Protein AF-A0A0C1N459-F1 (afdb_monomer_lite)

Secondary structure (DSSP, 8-state):
----HHHHHHHHHHHHH---HHHHHHHHHHHHHHHHHHHHHTTSS--SHHHHHHHHHTTT-TT-HHHHHHHHHHHHHHH---HHHHHHHHHHHHHHSTT-HHHHHHHHHHHHH-S-HHHHHHHHHHHTTT--GGGHHHHHHHHHTT--S---HHHHHHTHHHHHHHHHHHTTS-HHHHHHHHHS---TTSSS-----------------

InterPro domains:
  IPR011989 Armadillo-like helical [G3DSA:1.25.10.10] (4-155)
  IPR054570 NACHT, C-terminal Cysteine and Histidine-containing domain [PF22730] (156-183)

Sequence (209 aa):
APENPIAVSTLEKIINTTTHDALRQQAEENLKVLRGKKEILHQEFGNLEDREALLHHNQIEQTSGNARVITSLVEGIALTTDEDSKRRRACRLAKIDPGNRIAFYALVNLVKNASSELVRKRTADNFKKILLDEQIPELISLLKNCFSDEVTENELEEFRHCYKLIWYCSEKMNYVEFFRIWHCISDRRAIGHNKDQSSRVGNDNPTNE

Structure (mmCIF, N/CA/C/O backbone):
data_AF-A0A0C1N459-F1
#
_entry.id   AF-A0A0C1N459-F1
#
loop_
_atom_site.group_PDB
_atom_site.id
_atom_site.type_symbol
_atom_site.label_atom_id
_atom_site.label_alt_id
_atom_site.label_comp_id
_atom_site.label_asym_id
_atom_site.label_entity_id
_atom_site.label_seq_id
_atom_site.pdbx_PDB_ins_code
_atom_site.Cartn_x
_atom_site.Cartn_y
_atom_site.Cartn_z
_atom_site.occupancy
_atom_site.B_iso_or_equiv
_atom_site.auth_seq_id
_atom_site.auth_comp_id
_atom_site.auth_asym_id
_atom_site.auth_atom_id
_atom_site.pdbx_PDB_model_num
ATOM 1 N N . ALA A 1 1 ? -8.863 0.250 21.296 1.00 31.62 1 ALA A N 1
ATOM 2 C CA . ALA A 1 1 ? -10.133 0.309 20.549 1.00 31.62 1 ALA A CA 1
ATOM 3 C C . ALA A 1 1 ? -10.087 1.534 19.650 1.00 31.62 1 ALA A C 1
ATOM 5 O O . ALA A 1 1 ? -9.786 2.605 20.171 1.00 31.62 1 ALA A O 1
ATOM 6 N N . PRO A 1 2 ? -10.247 1.380 18.332 1.00 43.06 2 PRO A N 1
ATOM 7 C CA . PRO A 1 2 ? -10.407 2.498 17.415 1.00 43.06 2 PRO A CA 1
ATOM 8 C C . PRO A 1 2 ? -11.930 2.806 17.297 1.00 43.06 2 PRO A C 1
ATOM 10 O O . PRO A 1 2 ? -12.724 2.030 17.836 1.00 43.06 2 PRO A O 1
ATOM 13 N N . GLU A 1 3 ? -12.300 3.990 16.809 1.00 55.28 3 GLU A N 1
ATOM 14 C CA . GLU A 1 3 ? -13.574 4.720 17.007 1.00 55.28 3 GLU A CA 1
ATOM 15 C C . GLU A 1 3 ? -14.727 3.956 17.697 1.00 55.28 3 GLU A C 1
ATOM 17 O O . GLU A 1 3 ? -15.529 3.259 17.080 1.00 55.28 3 GLU A O 1
ATOM 22 N N . ASN A 1 4 ? -14.853 4.144 19.017 1.00 63.78 4 ASN A N 1
ATOM 23 C CA . ASN A 1 4 ? -16.059 3.759 19.746 1.00 63.78 4 ASN A CA 1
ATOM 24 C C . ASN A 1 4 ? -16.983 4.992 19.857 1.00 63.78 4 ASN A C 1
ATOM 26 O O . ASN A 1 4 ? -16.741 5.826 20.736 1.00 63.78 4 ASN A O 1
ATOM 30 N N . PRO A 1 5 ? -18.038 5.129 19.027 1.00 63.97 5 PRO A N 1
ATOM 31 C CA . PRO A 1 5 ? -18.950 6.273 19.095 1.00 63.97 5 PRO A CA 1
ATOM 32 C C . PRO A 1 5 ? -19.698 6.332 20.432 1.00 63.97 5 PRO A C 1
ATOM 34 O O . PRO A 1 5 ? -20.011 7.420 20.909 1.00 63.97 5 PRO A O 1
ATOM 37 N N . ILE A 1 6 ? -19.893 5.187 21.099 1.00 63.03 6 ILE A N 1
ATOM 38 C CA . ILE A 1 6 ? -20.433 5.135 22.461 1.00 63.03 6 ILE A CA 1
ATOM 39 C C . ILE A 1 6 ? -19.432 5.759 23.435 1.00 63.03 6 ILE A C 1
ATOM 41 O O . ILE A 1 6 ? -19.855 6.482 24.325 1.00 63.03 6 ILE A O 1
ATOM 45 N N . ALA A 1 7 ? -18.119 5.556 23.272 1.00 68.62 7 ALA A N 1
ATOM 46 C CA . ALA A 1 7 ? -17.120 6.205 24.127 1.00 68.62 7 ALA A CA 1
ATOM 47 C C . ALA A 1 7 ? -17.056 7.719 23.888 1.00 68.62 7 ALA A C 1
ATOM 49 O O . ALA A 1 7 ? -17.028 8.462 24.860 1.00 68.62 7 ALA A O 1
ATOM 50 N N . VAL A 1 8 ? -17.098 8.182 22.633 1.00 74.94 8 VAL A N 1
ATOM 51 C CA . VAL A 1 8 ? -17.139 9.624 22.314 1.00 74.94 8 VAL A CA 1
ATOM 52 C C . VAL A 1 8 ? -18.397 10.265 22.902 1.00 74.94 8 VAL A C 1
ATOM 54 O O . VAL A 1 8 ? -18.286 11.184 23.707 1.00 74.94 8 VAL A O 1
ATOM 57 N N . SER A 1 9 ? -19.576 9.703 22.621 1.00 70.12 9 SER A N 1
ATOM 58 C CA . SER A 1 9 ? -20.853 10.179 23.168 1.00 70.12 9 SER A CA 1
ATOM 59 C C . SER A 1 9 ? -20.910 10.090 24.701 1.00 70.12 9 SER A C 1
ATOM 61 O O . SER A 1 9 ? -21.470 10.967 25.351 1.00 70.12 9 SER A O 1
ATOM 63 N N . THR A 1 10 ? -20.287 9.074 25.307 1.00 76.12 10 THR A N 1
ATOM 64 C CA . THR A 1 10 ? -20.188 8.934 26.771 1.00 76.12 10 THR A CA 1
ATOM 65 C C . THR A 1 10 ? -19.256 9.980 27.375 1.00 76.12 10 THR A C 1
ATOM 67 O O . THR A 1 10 ? -19.601 10.546 28.405 1.00 76.12 10 THR A O 1
ATOM 70 N N . LEU A 1 11 ? -18.115 10.281 26.747 1.00 81.44 11 LEU A N 1
ATOM 71 C CA . LEU A 1 11 ? -17.203 11.339 27.191 1.00 81.44 11 LEU A CA 1
ATOM 72 C C . LEU A 1 11 ? -17.861 12.718 27.058 1.00 81.44 11 LEU A C 1
ATOM 74 O O . LEU A 1 11 ? -17.864 13.474 28.023 1.00 81.44 11 LEU A O 1
ATOM 78 N N . GLU A 1 12 ? -18.506 13.015 25.927 1.00 80.88 12 GLU A N 1
ATOM 79 C CA . GLU A 1 12 ? -19.288 14.246 25.731 1.00 80.88 12 GLU A CA 1
ATOM 80 C C . GLU A 1 12 ? -20.430 14.360 26.751 1.00 80.88 12 GLU A C 1
ATOM 82 O O . GLU A 1 12 ? -20.641 15.420 27.340 1.00 80.88 12 GLU A O 1
ATOM 87 N N . LYS A 1 13 ? -21.128 13.256 27.043 1.00 81.81 13 LYS A N 1
ATOM 88 C CA . LYS A 1 13 ? -22.141 13.214 28.102 1.00 81.81 13 LYS A CA 1
ATOM 89 C C . LYS A 1 13 ? -21.528 13.476 29.477 1.00 81.81 13 LYS A C 1
ATOM 91 O O . LYS A 1 13 ? -22.065 14.306 30.196 1.00 81.81 13 LYS A O 1
ATOM 96 N N . ILE A 1 14 ? -20.402 12.849 29.829 1.00 83.31 14 ILE A N 1
ATOM 97 C CA . ILE A 1 14 ? -19.701 13.076 31.105 1.00 83.31 14 ILE A CA 1
ATOM 98 C C . ILE A 1 14 ? -19.314 14.551 31.259 1.00 83.31 14 ILE A C 1
ATOM 100 O O . ILE A 1 14 ? -19.628 15.134 32.294 1.00 83.31 14 ILE A O 1
ATOM 104 N N . ILE A 1 15 ? -18.717 15.168 30.234 1.00 84.69 15 ILE A N 1
ATOM 105 C CA . ILE A 1 15 ? -18.348 16.596 30.217 1.00 84.69 15 ILE A CA 1
ATOM 106 C C . ILE A 1 15 ? -19.573 17.477 30.521 1.00 84.69 15 ILE A C 1
ATOM 108 O O . ILE A 1 15 ? -19.507 18.368 31.376 1.00 84.69 15 ILE A O 1
ATOM 112 N N . ASN A 1 16 ? -20.703 17.173 29.878 1.00 78.12 16 ASN A N 1
ATOM 113 C CA . ASN A 1 16 ? -21.944 17.941 29.973 1.00 78.12 16 ASN A CA 1
ATOM 114 C C . ASN A 1 16 ? -22.796 17.643 31.225 1.00 78.12 16 ASN A C 1
ATOM 116 O O . ASN A 1 16 ? -23.636 18.467 31.575 1.00 78.12 16 ASN A O 1
ATOM 120 N N . THR A 1 17 ? -22.619 16.499 31.901 1.00 81.56 17 THR A N 1
ATOM 121 C CA . THR A 1 17 ? -23.455 16.102 33.056 1.00 81.56 17 THR A CA 1
ATOM 122 C C . THR A 1 17 ? -22.725 16.029 34.395 1.00 81.56 17 THR A C 1
ATOM 124 O O . THR A 1 17 ? -23.388 15.974 35.427 1.00 81.56 17 THR A O 1
ATOM 127 N N . THR A 1 18 ? -21.390 15.980 34.423 1.00 81.62 18 THR A N 1
ATOM 128 C CA . THR A 1 18 ? -20.640 15.893 35.687 1.00 81.62 18 THR A CA 1
ATOM 129 C C . THR A 1 18 ? -20.534 17.246 36.393 1.00 81.62 18 THR A C 1
ATOM 131 O O . THR A 1 18 ? -20.387 18.293 35.762 1.00 81.62 18 THR A O 1
ATOM 134 N N . THR A 1 19 ? -20.550 17.220 37.724 1.00 81.56 19 THR A N 1
ATOM 135 C CA . THR A 1 19 ? -20.203 18.357 38.594 1.00 81.56 19 THR A CA 1
ATOM 136 C C . THR A 1 19 ? -18.774 18.266 39.143 1.00 81.56 19 THR A C 1
ATOM 138 O O . THR A 1 19 ? -18.328 19.181 39.827 1.00 81.56 19 THR A O 1
ATOM 141 N N . HIS A 1 20 ? -18.039 17.186 38.846 1.00 83.62 20 HIS A N 1
ATOM 142 C CA . HIS A 1 20 ? -16.644 17.011 39.257 1.00 83.62 20 HIS A CA 1
ATOM 143 C C . HIS A 1 20 ? -15.674 17.461 38.159 1.00 83.62 20 HIS A C 1
ATOM 145 O O . HIS A 1 20 ? -15.489 16.753 37.166 1.00 83.62 20 HIS A O 1
ATOM 151 N N . ASP A 1 21 ? -15.000 18.594 38.374 1.00 83.81 21 ASP A N 1
ATOM 152 C CA . ASP A 1 21 ? -14.108 19.206 37.378 1.00 83.81 21 ASP A CA 1
ATOM 153 C C . ASP A 1 21 ? -12.940 18.308 36.956 1.00 83.81 21 ASP A C 1
ATOM 155 O O . ASP A 1 21 ? -12.679 18.190 35.765 1.00 83.81 21 ASP A O 1
ATOM 159 N N . ALA A 1 22 ? -12.303 17.581 37.882 1.00 81.25 22 ALA A N 1
ATOM 160 C CA . ALA A 1 22 ? -11.231 16.638 37.534 1.00 81.25 22 ALA A CA 1
ATOM 161 C C . ALA A 1 22 ? -11.696 15.553 36.537 1.00 81.25 22 ALA A C 1
ATOM 163 O O . ALA A 1 22 ? -10.948 15.137 35.654 1.00 81.25 22 ALA A O 1
ATOM 164 N N . LEU A 1 23 ? -12.957 15.124 36.651 1.00 71.31 23 LEU A N 1
ATOM 165 C CA . LEU A 1 23 ? -13.554 14.085 35.810 1.00 71.31 23 LEU A CA 1
ATOM 166 C C . LEU A 1 23 ? -14.006 14.655 34.452 1.00 71.31 23 LEU A C 1
ATOM 168 O O . LEU A 1 23 ? -13.905 13.969 33.436 1.00 71.31 23 LEU A O 1
ATOM 172 N N . ARG A 1 24 ? -14.428 15.930 34.417 1.00 81.94 24 ARG A N 1
ATOM 173 C CA . ARG A 1 24 ? -14.650 16.699 33.179 1.00 81.94 24 ARG A CA 1
ATOM 174 C C . ARG A 1 24 ? -13.339 16.898 32.416 1.00 81.94 24 ARG A C 1
ATOM 176 O O . ARG A 1 24 ? -13.259 16.524 31.253 1.00 81.94 24 ARG A O 1
ATOM 183 N N . GLN A 1 25 ? -12.307 17.408 33.082 1.00 73.00 25 GLN A N 1
ATOM 184 C CA . GLN A 1 25 ? -11.004 17.711 32.490 1.00 73.00 25 GLN A CA 1
ATOM 185 C C . GLN A 1 25 ? -10.340 16.453 31.912 1.00 73.00 25 GLN A C 1
ATOM 187 O O . GLN A 1 25 ? -9.895 16.450 30.766 1.00 73.00 25 GLN A O 1
ATOM 192 N N . GLN A 1 26 ? -10.382 15.334 32.642 1.00 75.81 26 GLN A N 1
ATOM 193 C CA . GLN A 1 26 ? -9.888 14.054 32.134 1.00 75.81 26 GLN A CA 1
ATOM 194 C C . GLN A 1 26 ? -10.727 13.522 30.955 1.00 75.81 26 GLN A C 1
ATOM 196 O O . GLN A 1 26 ? -10.189 12.875 30.054 1.00 75.81 26 GLN A O 1
ATOM 201 N N . ALA A 1 27 ? -12.036 13.788 30.909 1.00 78.00 27 ALA A N 1
ATOM 202 C CA . ALA A 1 27 ? -12.859 13.444 29.751 1.00 78.00 27 ALA A CA 1
ATOM 203 C C . ALA A 1 27 ? -12.533 14.318 28.522 1.00 78.00 27 ALA A C 1
ATOM 205 O O . ALA A 1 27 ? -12.460 13.788 27.413 1.00 78.00 27 ALA A O 1
ATOM 206 N N . GLU A 1 28 ? -12.265 15.614 28.711 1.00 74.75 28 GLU A N 1
ATOM 207 C CA . GLU A 1 28 ? -11.835 16.550 27.660 1.00 74.75 28 GLU A CA 1
ATOM 208 C C . GLU A 1 28 ? -10.473 16.172 27.063 1.00 74.75 28 GLU A C 1
ATOM 210 O O . GLU A 1 28 ? -10.329 16.138 25.840 1.00 74.75 28 GLU A O 1
ATOM 215 N N . GLU A 1 29 ? -9.486 15.821 27.891 1.00 76.56 29 GLU A N 1
ATOM 216 C CA . GLU A 1 29 ? -8.170 15.352 27.431 1.00 76.56 29 GLU A CA 1
ATOM 217 C C . GLU A 1 29 ? -8.285 14.077 26.588 1.00 76.56 29 GLU A C 1
ATOM 219 O O . GLU A 1 29 ? -7.739 14.003 25.483 1.00 76.56 29 GLU A O 1
ATOM 224 N N . ASN A 1 30 ? -9.066 13.098 27.056 1.00 78.12 30 ASN A N 1
ATOM 225 C CA . ASN A 1 30 ? -9.348 11.877 26.302 1.00 78.12 30 ASN A CA 1
ATOM 226 C C . ASN A 1 30 ? -10.053 12.180 24.967 1.00 78.12 30 ASN A C 1
ATOM 228 O O . ASN A 1 30 ? -9.695 11.606 23.934 1.00 78.12 30 ASN A O 1
ATOM 232 N N . LEU A 1 31 ? -11.010 13.114 24.953 1.00 78.31 31 LEU A N 1
ATOM 233 C CA . LEU A 1 31 ? -11.687 13.556 23.732 1.00 78.31 31 LEU A CA 1
ATOM 234 C C . LEU A 1 31 ? -10.712 14.240 22.758 1.00 78.31 31 LEU A C 1
ATOM 236 O O . LEU A 1 31 ? -10.784 14.009 21.552 1.00 78.31 31 LEU A O 1
ATOM 240 N N . LYS A 1 32 ? -9.774 15.044 23.271 1.00 75.38 32 LYS A N 1
ATOM 241 C CA . LYS A 1 32 ? -8.753 15.754 22.486 1.00 75.38 32 LYS A CA 1
ATOM 242 C C . LYS A 1 32 ? -7.751 14.793 21.846 1.00 75.38 32 LYS A C 1
ATOM 244 O O . LYS A 1 32 ? -7.436 14.957 20.672 1.00 75.38 32 LYS A O 1
ATOM 249 N N . VAL A 1 33 ? -7.319 13.751 22.562 1.00 72.50 33 VAL A N 1
ATOM 250 C CA . VAL A 1 33 ? -6.474 12.675 22.007 1.00 72.50 33 VAL A CA 1
ATOM 251 C C . VAL A 1 33 ? -7.210 11.908 20.903 1.00 72.50 33 VAL A C 1
ATOM 253 O O . VAL A 1 33 ? -6.631 11.638 19.852 1.00 72.50 33 VAL A O 1
ATOM 256 N N . LEU A 1 34 ? -8.496 11.595 21.095 1.00 68.94 34 LEU A N 1
ATOM 257 C CA . LEU A 1 34 ? -9.320 10.948 20.066 1.00 68.94 34 LEU A CA 1
ATOM 258 C C . LEU A 1 34 ? -9.550 11.854 18.842 1.00 68.94 34 LEU A C 1
ATOM 260 O O . LEU A 1 34 ? -9.564 11.357 17.718 1.00 68.94 34 LEU A O 1
ATOM 264 N N . ARG A 1 35 ? -9.686 13.172 19.035 1.00 64.88 35 ARG A N 1
ATOM 265 C CA . ARG A 1 35 ? -9.931 14.147 17.958 1.00 64.88 35 ARG A CA 1
ATOM 266 C C . ARG A 1 35 ? -8.663 14.508 17.172 1.00 64.88 35 ARG A C 1
ATOM 268 O O . ARG A 1 35 ? -8.702 14.469 15.949 1.00 64.88 35 ARG A O 1
ATOM 275 N N . GLY A 1 36 ? -7.519 14.717 17.827 1.00 57.09 36 GLY A N 1
ATOM 276 C CA . GLY A 1 36 ? -6.236 14.954 17.139 1.00 57.09 36 GLY A CA 1
ATOM 277 C C . GLY A 1 36 ? -5.786 13.767 16.278 1.00 57.09 36 GLY A C 1
ATOM 278 O O . GLY A 1 36 ? -5.179 13.918 15.221 1.00 57.09 36 GLY A O 1
ATOM 279 N N . LYS A 1 37 ? -6.186 12.554 16.667 1.00 56.94 37 LYS A N 1
ATOM 280 C CA . LYS A 1 37 ? -6.000 11.335 15.874 1.00 56.94 37 LYS A CA 1
ATOM 281 C C . LYS A 1 37 ? -6.760 11.360 14.539 1.00 56.94 37 LYS A C 1
ATOM 283 O O . LYS A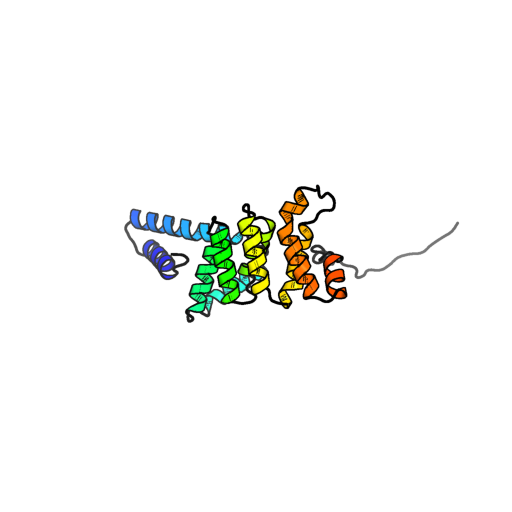 1 37 ? -6.278 10.796 13.560 1.00 56.94 37 LYS A O 1
ATOM 288 N N . LYS A 1 38 ? -7.913 12.038 14.489 1.00 51.41 38 LYS A N 1
ATOM 289 C CA . LYS A 1 38 ? -8.699 12.280 13.269 1.00 51.41 38 LYS A CA 1
ATOM 290 C C . LYS A 1 38 ? -8.032 13.322 12.365 1.00 51.41 38 LYS A C 1
ATOM 292 O O . LYS A 1 38 ? -8.065 13.186 11.149 1.00 51.41 38 LYS A O 1
ATOM 297 N N . GLU A 1 39 ? -7.368 14.320 12.941 1.00 47.00 39 GLU A N 1
ATOM 298 C CA . GLU A 1 39 ? -6.616 15.335 12.188 1.00 47.00 39 GLU A CA 1
ATOM 299 C C . GLU A 1 39 ? -5.393 14.736 11.463 1.00 47.00 39 GLU A C 1
ATOM 301 O O . GLU A 1 39 ? -5.105 15.129 10.336 1.00 47.00 39 GLU A O 1
ATOM 306 N N . ILE A 1 40 ? -4.763 13.689 12.010 1.00 48.12 40 ILE A N 1
ATOM 307 C CA . ILE A 1 40 ? -3.711 12.927 11.305 1.00 48.12 40 ILE A CA 1
ATOM 308 C C . ILE A 1 40 ? -4.277 12.193 10.070 1.00 48.12 40 ILE A C 1
ATOM 310 O O . ILE A 1 40 ? -3.665 12.227 9.002 1.00 48.12 40 ILE A O 1
ATOM 314 N N . LEU A 1 41 ? -5.490 11.620 10.157 1.00 46.50 41 LEU A N 1
ATOM 315 C CA . LEU A 1 41 ? -6.191 11.038 8.992 1.00 46.50 41 LEU A CA 1
ATOM 316 C C . LEU A 1 41 ? -6.473 12.080 7.893 1.00 46.50 41 LEU A C 1
ATOM 318 O O . LEU A 1 41 ? -6.679 11.723 6.735 1.00 46.50 41 LEU A O 1
ATOM 322 N N . HIS A 1 42 ? -6.514 13.366 8.243 1.00 42.97 42 HIS A N 1
ATOM 323 C CA . HIS A 1 42 ? -6.836 14.461 7.333 1.00 42.97 42 HIS A CA 1
ATOM 324 C C . HIS A 1 42 ? -5.632 15.030 6.568 1.00 42.97 42 HIS A C 1
ATOM 326 O O . HIS A 1 42 ? -5.851 15.891 5.711 1.00 42.97 42 HIS A O 1
ATOM 332 N N . GLN A 1 43 ? -4.405 14.570 6.844 1.00 47.03 43 GLN A N 1
ATOM 333 C CA . GLN A 1 43 ? -3.181 15.132 6.258 1.00 47.03 43 GLN A CA 1
ATOM 334 C C . GLN A 1 43 ? -2.424 14.171 5.318 1.00 47.03 43 GLN A C 1
ATOM 336 O O . GLN A 1 43 ? -1.711 14.643 4.438 1.00 47.03 43 GLN A O 1
ATOM 341 N N . GLU A 1 44 ? -2.618 12.849 5.430 1.00 53.25 44 GLU A N 1
ATOM 342 C CA . GLU A 1 44 ? -1.989 11.857 4.529 1.00 53.25 44 GLU A CA 1
ATOM 343 C C . GLU A 1 44 ? -2.758 11.607 3.210 1.00 53.25 44 GLU A C 1
ATOM 345 O O . GLU A 1 44 ? -2.190 11.054 2.268 1.00 53.25 44 GLU A O 1
ATOM 350 N N . PHE A 1 45 ? -4.033 12.010 3.111 1.00 46.75 45 PHE A N 1
ATOM 351 C CA . PHE A 1 45 ? -4.907 11.695 1.969 1.00 46.75 45 PHE A CA 1
ATOM 352 C C . PHE A 1 45 ? -5.502 12.969 1.342 1.00 46.75 45 PHE A C 1
ATOM 354 O O . PHE A 1 45 ? -6.111 13.797 2.025 1.00 46.75 45 PHE A O 1
ATOM 361 N N . GLY A 1 46 ? -5.276 13.143 0.035 1.00 54.72 46 GLY A N 1
ATOM 362 C CA . GLY A 1 46 ? -5.541 14.389 -0.694 1.00 54.72 46 GLY A CA 1
ATOM 363 C C . GLY A 1 46 ? -7.006 14.644 -1.076 1.00 54.72 46 GLY A C 1
ATOM 364 O O . GLY A 1 46 ? -7.778 13.711 -1.238 1.00 54.72 46 GLY A O 1
ATOM 365 N N . ASN A 1 47 ? -7.309 15.934 -1.278 1.00 55.94 47 ASN A N 1
ATOM 366 C CA . ASN A 1 47 ? -8.564 16.568 -1.723 1.00 55.94 47 ASN A CA 1
ATOM 367 C C . ASN A 1 47 ? -9.867 16.319 -0.938 1.00 55.94 47 ASN A C 1
ATOM 369 O O . ASN A 1 47 ? -10.111 15.278 -0.341 1.00 55.94 47 ASN A O 1
ATOM 373 N N . LEU A 1 48 ? -10.696 17.371 -0.907 1.00 52.28 48 LEU A N 1
ATOM 374 C CA . LEU A 1 48 ? -11.839 17.523 -0.001 1.00 52.28 48 LEU A CA 1
ATOM 375 C C . LEU A 1 48 ? -13.115 16.811 -0.485 1.00 52.28 48 LEU A C 1
ATOM 377 O O . LEU A 1 48 ? -13.898 16.357 0.341 1.00 52.28 48 LEU A O 1
ATOM 381 N N . GLU A 1 49 ? -13.293 16.650 -1.797 1.00 53.50 49 GLU A N 1
ATOM 382 C CA . GLU A 1 49 ? -14.502 16.050 -2.389 1.00 53.50 49 GLU A CA 1
ATOM 383 C C . GLU A 1 49 ? -14.639 14.552 -2.050 1.00 53.50 49 GLU A C 1
ATOM 385 O O . GLU A 1 49 ? -15.702 14.111 -1.610 1.00 53.50 49 GLU A O 1
ATOM 390 N N . ASP A 1 50 ? -13.541 13.785 -2.095 1.00 54.22 50 ASP A N 1
ATOM 391 C CA . ASP A 1 50 ? -13.513 12.385 -1.626 1.00 54.22 50 ASP A CA 1
ATOM 392 C C . ASP A 1 50 ? -13.816 12.264 -0.112 1.00 54.22 50 ASP A C 1
ATOM 394 O O . ASP A 1 50 ? -14.255 11.217 0.376 1.00 54.22 50 ASP A O 1
ATOM 398 N N . ARG A 1 51 ? -13.597 13.340 0.659 1.00 52.19 51 ARG A N 1
ATOM 399 C CA . ARG A 1 51 ? -13.747 13.367 2.126 1.00 52.19 51 ARG A CA 1
ATOM 400 C C . ARG A 1 51 ? -15.182 13.643 2.576 1.00 52.19 51 ARG A C 1
ATOM 402 O O . ARG A 1 51 ? -15.568 13.173 3.646 1.00 52.19 51 ARG A O 1
ATOM 409 N N . GLU A 1 52 ? -15.986 14.339 1.777 1.00 52.53 52 GLU A N 1
ATOM 410 C CA . GLU A 1 52 ? -17.417 14.531 2.060 1.00 52.53 52 GLU A CA 1
ATOM 411 C C . GLU A 1 52 ? -18.231 13.269 1.743 1.00 52.53 52 GLU A C 1
ATOM 413 O O . GLU A 1 52 ? -19.097 12.882 2.534 1.00 52.53 52 GLU A O 1
ATOM 418 N N . ALA A 1 53 ? -17.867 12.537 0.681 1.00 54.00 53 ALA A N 1
ATOM 419 C CA . ALA A 1 53 ? -18.412 11.206 0.399 1.00 54.00 53 ALA A CA 1
ATOM 420 C C . ALA A 1 53 ? -18.177 10.225 1.570 1.00 54.00 53 ALA A C 1
ATOM 422 O O . ALA A 1 53 ? -19.094 9.513 1.989 1.00 54.00 53 ALA A O 1
ATOM 423 N N . LEU A 1 54 ? -16.976 10.255 2.164 1.00 49.50 54 LEU A N 1
ATOM 424 C CA . LEU A 1 54 ? -16.621 9.492 3.369 1.00 49.50 54 LEU A CA 1
ATOM 425 C C . LEU A 1 54 ? -17.470 9.855 4.600 1.00 49.50 54 LEU A C 1
ATOM 427 O O . LEU A 1 54 ? -17.756 8.978 5.415 1.00 49.50 54 LEU A O 1
ATOM 431 N N . LEU A 1 55 ? -17.882 11.114 4.768 1.00 47.03 55 LEU A N 1
ATOM 432 C CA . LEU A 1 55 ? -18.707 11.528 5.911 1.00 47.03 55 LEU A CA 1
ATOM 433 C C . LEU A 1 55 ? -20.181 11.146 5.732 1.00 47.03 55 LEU A C 1
ATOM 435 O O . LEU A 1 55 ? -20.793 10.655 6.682 1.00 47.03 55 LEU A O 1
ATOM 439 N N . HIS A 1 56 ? -20.733 11.293 4.524 1.00 45.16 56 HIS A N 1
ATOM 440 C CA . HIS A 1 56 ? -22.127 10.931 4.250 1.00 45.16 56 HIS A CA 1
ATOM 441 C C . HIS A 1 56 ? -22.388 9.417 4.297 1.00 45.16 56 HIS A C 1
ATOM 443 O O . HIS A 1 56 ? -23.442 9.006 4.780 1.00 45.16 56 HIS A O 1
ATOM 449 N N . HIS A 1 57 ? -21.439 8.570 3.878 1.00 46.81 57 HIS A N 1
ATOM 450 C CA . HIS A 1 57 ? -21.598 7.110 3.989 1.00 46.81 57 HIS A CA 1
ATOM 451 C C . HIS A 1 57 ? -21.571 6.598 5.443 1.00 46.81 57 HIS A C 1
ATOM 453 O O . HIS A 1 57 ? -22.309 5.675 5.788 1.00 46.81 57 HIS A O 1
ATOM 459 N N . ASN A 1 58 ? -20.775 7.211 6.326 1.00 47.34 58 ASN A N 1
ATOM 460 C CA . ASN A 1 58 ? -20.599 6.732 7.705 1.00 47.34 58 ASN A CA 1
ATOM 461 C C . ASN A 1 58 ? -21.809 6.966 8.638 1.00 47.34 58 ASN A C 1
ATOM 463 O O . ASN A 1 58 ? -21.814 6.454 9.759 1.00 47.34 58 ASN A O 1
ATOM 467 N N . GLN A 1 59 ? -22.832 7.717 8.211 1.00 48.47 59 GLN A N 1
ATOM 468 C CA . GLN A 1 59 ? -24.022 7.984 9.032 1.00 48.47 59 GLN A CA 1
ATOM 469 C C . GLN A 1 59 ? -25.205 7.034 8.784 1.00 48.47 59 GLN A C 1
ATOM 471 O O . GLN A 1 59 ? -26.110 7.009 9.615 1.00 48.47 59 GLN A O 1
ATOM 476 N N . ILE A 1 60 ? -25.220 6.254 7.694 1.00 45.81 60 ILE A N 1
ATOM 477 C CA . ILE A 1 60 ? -26.431 5.516 7.277 1.00 45.81 60 ILE A CA 1
ATOM 478 C C . ILE A 1 60 ? -26.360 3.997 7.542 1.00 45.81 60 ILE A C 1
ATOM 480 O O . ILE A 1 60 ? -27.393 3.407 7.849 1.00 45.81 60 ILE A O 1
ATOM 484 N N . GLU A 1 61 ? -25.182 3.352 7.539 1.00 44.84 61 GLU A N 1
ATOM 485 C CA . GLU A 1 61 ? -25.086 1.879 7.680 1.00 44.84 61 GLU A CA 1
ATOM 486 C C . GLU A 1 61 ? -24.192 1.372 8.834 1.00 44.84 61 GLU A C 1
ATOM 488 O O . GLU A 1 61 ? -23.167 0.720 8.633 1.00 44.84 61 GLU A O 1
ATOM 493 N N . GLN A 1 62 ? -24.630 1.562 10.086 1.00 47.09 62 GLN A N 1
ATOM 494 C CA . GLN A 1 62 ? -24.040 0.881 11.260 1.00 47.09 62 GLN A CA 1
ATOM 495 C C . GLN A 1 62 ? -24.633 -0.521 11.540 1.00 47.09 62 GLN A C 1
ATOM 497 O O . GLN A 1 62 ? -24.729 -0.945 12.692 1.00 47.09 62 GLN A O 1
ATOM 502 N N . THR A 1 63 ? -25.054 -1.264 10.511 1.00 41.50 63 THR A N 1
ATOM 503 C CA . THR A 1 63 ? -25.833 -2.512 10.676 1.00 41.50 63 THR A CA 1
ATOM 504 C C . THR A 1 63 ? -25.156 -3.788 10.166 1.00 41.50 63 THR A C 1
ATOM 506 O O . THR A 1 63 ? -25.655 -4.876 10.454 1.00 41.50 63 THR A O 1
ATOM 509 N N . SER A 1 64 ? -24.002 -3.714 9.486 1.00 55.09 64 SER A N 1
ATOM 510 C CA . SER A 1 64 ? -23.257 -4.908 9.048 1.00 55.09 64 SER A CA 1
ATOM 511 C C . SER A 1 64 ? -21.956 -5.127 9.832 1.00 55.09 64 SER A C 1
ATOM 513 O O . SER A 1 64 ? -21.185 -4.205 10.105 1.00 55.09 64 SER A O 1
ATOM 515 N N . GLY A 1 65 ? -21.660 -6.390 10.164 1.00 63.84 65 GLY A N 1
ATOM 516 C CA . GLY A 1 65 ? -20.390 -6.761 10.803 1.00 63.84 65 GLY A CA 1
ATOM 517 C C . GLY A 1 65 ? -19.163 -6.451 9.933 1.00 63.84 65 GLY A C 1
ATOM 518 O O . GLY A 1 65 ? -18.078 -6.215 10.467 1.00 63.84 65 GLY A O 1
ATOM 519 N N . ASN A 1 66 ? -19.350 -6.390 8.610 1.00 73.12 66 ASN A N 1
ATOM 520 C CA . ASN A 1 66 ? -18.311 -6.046 7.645 1.00 73.12 66 ASN A CA 1
ATOM 521 C C . ASN A 1 66 ? -17.923 -4.567 7.733 1.00 73.12 66 ASN A C 1
ATOM 523 O O . ASN A 1 66 ? -16.727 -4.284 7.763 1.00 73.12 66 ASN A O 1
ATOM 527 N N . ALA A 1 67 ? -18.886 -3.648 7.882 1.00 77.25 67 ALA A N 1
ATOM 528 C CA . ALA A 1 67 ? -18.609 -2.219 8.051 1.00 77.25 67 ALA A CA 1
ATOM 529 C C . ALA A 1 67 ? -17.657 -1.972 9.236 1.00 77.25 67 ALA A C 1
ATOM 531 O O . ALA A 1 67 ? -16.597 -1.374 9.071 1.00 77.25 67 ALA A O 1
ATOM 532 N N . ARG A 1 68 ? -17.937 -2.566 10.407 1.00 79.75 68 ARG A N 1
ATOM 533 C CA . ARG A 1 68 ? -17.064 -2.441 11.593 1.00 79.75 68 ARG A CA 1
ATOM 534 C C . ARG A 1 68 ? -15.658 -3.023 11.381 1.00 79.75 68 ARG A C 1
ATOM 536 O O . ARG A 1 68 ? -14.692 -2.542 11.975 1.00 79.75 68 ARG A O 1
ATOM 543 N N . VAL A 1 69 ? -15.524 -4.073 10.566 1.00 83.88 69 VAL A N 1
ATOM 544 C CA . VAL A 1 69 ? -14.213 -4.639 10.198 1.00 83.88 69 VAL A CA 1
ATOM 545 C C . VAL A 1 69 ? -13.475 -3.714 9.228 1.00 83.88 69 VAL A C 1
ATOM 547 O O . VAL A 1 69 ? -12.276 -3.514 9.409 1.00 83.88 69 VAL A O 1
ATOM 550 N N . ILE A 1 70 ? -14.170 -3.121 8.255 1.00 86.88 70 ILE A N 1
ATOM 551 C CA . ILE A 1 70 ? -13.619 -2.147 7.304 1.00 86.88 70 ILE A CA 1
ATOM 552 C C . ILE A 1 70 ? -13.091 -0.914 8.048 1.00 86.88 70 ILE A C 1
ATOM 554 O O . ILE A 1 70 ? -11.908 -0.611 7.905 1.00 86.88 70 ILE A O 1
ATOM 558 N N . THR A 1 71 ? -13.886 -0.286 8.925 1.00 83.44 71 THR A N 1
ATOM 559 C CA . THR A 1 71 ? -13.459 0.868 9.744 1.00 83.44 71 THR A CA 1
ATOM 560 C C . THR A 1 71 ? -12.186 0.549 10.537 1.00 83.44 71 THR A C 1
ATOM 562 O O . THR A 1 71 ? -11.170 1.222 10.386 1.00 83.44 71 THR A O 1
ATOM 565 N N . SER A 1 72 ? -12.174 -0.567 11.275 1.00 85.75 72 SER A N 1
ATOM 566 C CA . SER A 1 72 ? -11.018 -0.998 12.080 1.00 85.75 72 SER A CA 1
ATOM 567 C C . SER A 1 72 ? -9.764 -1.327 11.246 1.00 85.75 72 SER A C 1
ATOM 569 O O . SER A 1 72 ? -8.628 -1.201 11.724 1.00 85.75 72 SER A O 1
ATOM 571 N N . LEU A 1 73 ? -9.935 -1.750 9.988 1.00 90.56 73 LEU A N 1
ATOM 572 C CA . LEU A 1 73 ? -8.827 -1.937 9.050 1.00 90.56 73 LEU A CA 1
ATOM 573 C C . LEU A 1 73 ? -8.301 -0.600 8.528 1.00 90.56 73 LEU A C 1
ATOM 575 O O . LEU A 1 73 ? -7.088 -0.415 8.562 1.00 90.56 73 LEU A O 1
ATOM 579 N N . VAL A 1 74 ? -9.179 0.317 8.113 1.00 89.75 74 VAL A N 1
ATOM 580 C CA . VAL A 1 74 ? -8.839 1.675 7.653 1.00 89.75 74 VAL A CA 1
ATOM 581 C C . VAL A 1 74 ? -8.076 2.442 8.731 1.00 89.75 74 VAL A C 1
ATOM 583 O O . VAL A 1 74 ? -6.941 2.859 8.501 1.00 89.75 74 VAL A O 1
ATOM 586 N N . GLU A 1 75 ? -8.632 2.538 9.940 1.00 82.25 75 GLU A N 1
ATOM 587 C CA . GLU A 1 75 ? -7.960 3.167 11.079 1.00 82.25 75 GLU A CA 1
ATOM 588 C C . GLU A 1 75 ? -6.623 2.471 11.367 1.00 82.25 75 GLU A C 1
ATOM 590 O O . GLU A 1 75 ? -5.590 3.111 11.547 1.00 82.25 75 GLU A O 1
ATOM 595 N N . GLY A 1 76 ? -6.602 1.136 11.350 1.00 86.31 76 GLY A N 1
ATOM 596 C CA . GLY A 1 76 ? -5.378 0.374 11.557 1.00 86.31 76 GLY A CA 1
ATOM 597 C C . GLY A 1 76 ? -4.295 0.620 10.496 1.00 86.31 76 GLY A C 1
ATOM 598 O O . GLY A 1 76 ? -3.117 0.511 10.829 1.00 86.31 76 GLY A O 1
ATOM 599 N N . ILE A 1 77 ? -4.649 0.930 9.246 1.00 88.19 77 ILE A N 1
ATOM 600 C CA . ILE A 1 77 ? -3.695 1.252 8.169 1.00 88.19 77 ILE A CA 1
ATOM 601 C C . ILE A 1 77 ? -3.028 2.602 8.435 1.00 88.19 77 ILE A C 1
ATOM 603 O O . ILE A 1 77 ? -1.804 2.689 8.362 1.00 88.19 77 ILE A O 1
ATOM 607 N N . ALA A 1 78 ? -3.805 3.627 8.785 1.00 84.06 78 ALA A N 1
ATOM 608 C CA . ALA A 1 78 ? -3.267 4.958 9.059 1.00 84.06 78 ALA A CA 1
ATOM 609 C C . ALA A 1 78 ? -2.407 4.992 10.335 1.00 84.06 78 ALA A C 1
ATOM 611 O O . ALA A 1 78 ? -1.335 5.586 10.364 1.00 84.06 78 ALA A O 1
ATOM 612 N N . LEU A 1 79 ? -2.844 4.301 11.391 1.00 85.38 79 LEU A N 1
ATOM 613 C CA . LEU A 1 79 ? -2.263 4.429 12.732 1.00 85.38 79 LEU A CA 1
ATOM 614 C C . LEU A 1 79 ? -1.059 3.522 13.012 1.00 85.38 79 LEU A C 1
ATOM 616 O O . LEU A 1 79 ? -0.386 3.698 14.026 1.00 85.38 79 LEU A O 1
ATOM 620 N N . THR A 1 80 ? -0.820 2.504 12.183 1.00 86.44 80 THR A N 1
ATOM 621 C CA . THR A 1 80 ? 0.270 1.545 12.419 1.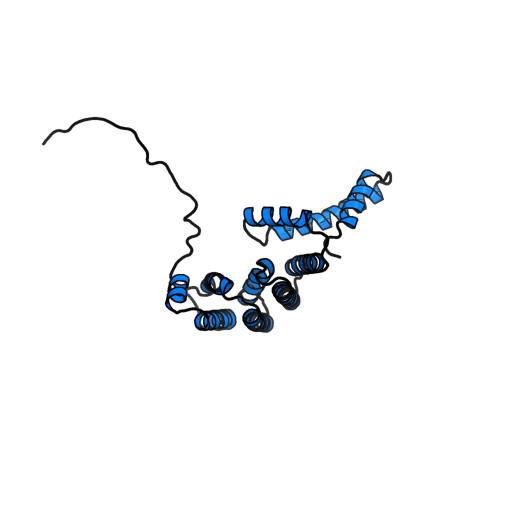00 86.44 80 THR A CA 1
ATOM 622 C C . THR A 1 80 ? 1.556 2.030 11.756 1.00 86.44 80 THR A C 1
ATOM 624 O O . THR A 1 80 ? 1.577 2.252 10.548 1.00 86.44 80 THR A O 1
ATOM 627 N N . THR A 1 81 ? 2.644 2.131 12.520 1.00 88.38 81 THR A N 1
ATOM 628 C CA . THR A 1 81 ? 3.988 2.432 11.993 1.00 88.38 81 THR A CA 1
ATOM 629 C C . THR A 1 81 ? 4.680 1.205 11.391 1.00 88.38 81 THR A C 1
ATOM 631 O O . THR A 1 81 ? 5.395 1.344 10.407 1.00 88.38 81 THR A O 1
ATOM 634 N N . ASP A 1 82 ? 4.431 0.001 11.924 1.00 95.88 82 ASP A N 1
ATOM 635 C CA . ASP A 1 82 ? 4.953 -1.258 11.369 1.00 95.88 82 ASP A CA 1
ATOM 636 C C . ASP A 1 82 ? 4.438 -1.515 9.940 1.00 95.88 82 ASP A C 1
ATOM 638 O O . ASP A 1 82 ? 3.254 -1.799 9.715 1.00 95.88 82 ASP A O 1
ATOM 642 N N . GLU A 1 83 ? 5.354 -1.450 8.974 1.00 96.56 83 GLU A N 1
ATOM 643 C CA . GLU A 1 83 ? 5.072 -1.540 7.540 1.00 96.56 83 GLU A CA 1
ATOM 644 C C . GLU A 1 83 ? 4.437 -2.890 7.160 1.00 96.56 83 GLU A C 1
ATOM 646 O O . GLU A 1 83 ? 3.519 -2.937 6.337 1.00 96.56 83 GLU A O 1
ATOM 651 N N . ASP A 1 84 ? 4.855 -4.001 7.784 1.00 97.00 84 ASP A N 1
ATOM 652 C CA . ASP A 1 84 ? 4.306 -5.327 7.475 1.00 97.00 84 ASP A CA 1
ATOM 653 C C . ASP A 1 84 ? 2.888 -5.519 8.042 1.00 97.00 84 ASP A C 1
ATOM 655 O O . ASP A 1 84 ? 2.042 -6.152 7.401 1.00 97.00 84 ASP A O 1
ATOM 659 N N . SER A 1 85 ? 2.578 -4.938 9.204 1.00 96.25 85 SER A N 1
ATOM 660 C CA . SER A 1 85 ? 1.207 -4.872 9.718 1.00 96.25 85 SER A CA 1
ATOM 661 C C . SER A 1 85 ? 0.331 -3.932 8.890 1.00 96.25 85 SER A C 1
ATOM 663 O O . SER A 1 85 ? -0.811 -4.298 8.596 1.00 96.25 85 SER A O 1
ATOM 665 N N . LYS A 1 86 ? 0.848 -2.776 8.442 1.00 97.56 86 LYS A N 1
ATOM 666 C CA . LYS A 1 86 ? 0.147 -1.873 7.508 1.00 97.56 86 LYS A CA 1
ATOM 667 C C . LYS A 1 86 ? -0.195 -2.611 6.205 1.00 97.56 86 LYS A C 1
ATOM 669 O O . LYS A 1 86 ? -1.368 -2.670 5.830 1.00 97.56 86 LYS A O 1
ATOM 674 N N . ARG A 1 87 ? 0.783 -3.309 5.611 1.00 97.94 87 ARG A N 1
ATOM 675 C CA . ARG A 1 87 ? 0.610 -4.218 4.460 1.00 97.94 87 ARG A CA 1
ATOM 676 C C . ARG A 1 87 ? -0.470 -5.267 4.720 1.00 97.94 87 ARG A C 1
ATOM 678 O O . ARG A 1 87 ? -1.391 -5.405 3.922 1.00 97.94 87 ARG A O 1
ATOM 685 N N . ARG A 1 88 ? -0.391 -6.011 5.832 1.00 98.06 88 ARG A N 1
ATOM 686 C CA . ARG A 1 88 ? -1.373 -7.061 6.177 1.00 98.06 88 ARG A CA 1
ATOM 687 C C . ARG A 1 88 ? -2.796 -6.519 6.290 1.00 98.06 88 ARG A C 1
ATOM 689 O O . ARG A 1 88 ? -3.722 -7.192 5.839 1.00 98.06 88 ARG A O 1
ATOM 696 N N . ARG A 1 89 ? -2.979 -5.328 6.867 1.00 97.50 89 ARG A N 1
ATOM 697 C CA . ARG A 1 89 ? -4.293 -4.677 6.983 1.00 97.50 89 ARG A CA 1
ATOM 698 C C . ARG A 1 89 ? -4.823 -4.236 5.622 1.00 97.50 89 ARG A C 1
ATOM 700 O O . ARG A 1 89 ? -5.951 -4.594 5.301 1.00 97.50 89 ARG A O 1
ATOM 707 N N . ALA A 1 90 ? -4.010 -3.572 4.801 1.00 97.56 90 ALA A N 1
ATOM 708 C CA . ALA A 1 90 ? -4.405 -3.150 3.456 1.00 97.56 90 ALA A CA 1
ATOM 709 C C . ALA A 1 90 ? -4.739 -4.350 2.545 1.00 97.56 90 ALA A C 1
ATOM 711 O O . ALA A 1 90 ? -5.810 -4.388 1.943 1.00 97.56 90 ALA A O 1
ATOM 712 N N . CYS A 1 91 ? -3.914 -5.405 2.552 1.00 97.69 91 CYS A N 1
ATOM 713 C CA . CYS A 1 91 ? -4.203 -6.662 1.848 1.00 97.69 91 CYS A CA 1
ATOM 714 C C . CYS A 1 91 ? -5.481 -7.365 2.335 1.00 97.69 91 CYS A C 1
ATOM 716 O O . CYS A 1 91 ? -6.067 -8.142 1.585 1.00 97.69 91 CYS A O 1
ATOM 718 N N . ARG A 1 92 ? -5.884 -7.175 3.600 1.00 97.19 92 ARG A N 1
ATOM 719 C CA . ARG A 1 92 ? -7.139 -7.722 4.135 1.00 97.19 92 ARG A CA 1
ATOM 720 C C . ARG A 1 92 ? -8.333 -6.850 3.757 1.00 97.19 92 ARG A C 1
ATOM 722 O O . ARG A 1 92 ? -9.375 -7.405 3.433 1.00 97.19 92 ARG A O 1
ATOM 729 N N . LEU A 1 93 ? -8.170 -5.529 3.768 1.00 95.31 93 LEU A N 1
ATOM 730 C CA . LEU A 1 93 ? -9.202 -4.578 3.364 1.00 95.31 93 LEU A CA 1
ATOM 731 C C . LEU A 1 93 ? -9.593 -4.801 1.898 1.00 95.31 93 LEU A C 1
ATOM 733 O O . LEU A 1 93 ? -10.745 -5.120 1.648 1.00 95.31 93 LEU A O 1
ATOM 737 N N . ALA A 1 94 ? -8.627 -4.837 0.974 1.00 96.00 94 ALA A N 1
ATOM 738 C CA . ALA A 1 94 ? -8.867 -5.120 -0.451 1.00 96.00 94 ALA A CA 1
ATOM 739 C C . ALA A 1 94 ? -9.497 -6.500 -0.757 1.00 96.00 94 ALA A C 1
ATOM 741 O O . ALA A 1 94 ? -9.929 -6.741 -1.879 1.00 96.00 94 ALA A O 1
ATOM 742 N N . LYS A 1 95 ? -9.527 -7.432 0.207 1.00 95.25 95 LYS A N 1
ATOM 743 C CA . LYS A 1 95 ? -10.197 -8.741 0.067 1.00 95.25 95 LYS A CA 1
ATOM 744 C C . LYS A 1 95 ? -11.627 -8.761 0.598 1.00 95.25 95 LYS A C 1
ATOM 746 O O . LYS A 1 95 ? -12.395 -9.628 0.204 1.00 95.25 95 LYS A O 1
ATOM 751 N N . ILE A 1 96 ? -11.938 -7.884 1.549 1.00 91.38 96 ILE A N 1
ATOM 752 C CA . ILE A 1 96 ? -13.275 -7.745 2.146 1.00 91.38 96 ILE A CA 1
ATOM 753 C C . ILE A 1 96 ? -14.082 -6.695 1.373 1.00 91.38 96 ILE A C 1
ATOM 755 O O . ILE A 1 96 ? -15.293 -6.826 1.254 1.00 91.38 96 ILE A O 1
ATOM 759 N N . ASP A 1 97 ? -13.384 -5.702 0.827 1.00 91.75 97 ASP A N 1
ATOM 760 C CA . ASP A 1 97 ? -13.901 -4.595 0.034 1.00 91.75 97 ASP A CA 1
ATOM 761 C C . ASP A 1 97 ? -13.007 -4.419 -1.219 1.00 91.75 97 ASP A C 1
ATOM 763 O O . ASP A 1 97 ? -12.035 -3.650 -1.204 1.00 91.75 97 ASP A O 1
ATOM 767 N N . PRO A 1 98 ? -13.219 -5.229 -2.278 1.00 93.50 98 PRO A N 1
ATOM 768 C CA . PRO A 1 98 ? -12.462 -5.129 -3.524 1.00 93.50 98 PRO A CA 1
ATOM 769 C C . PRO A 1 98 ? -12.635 -3.754 -4.174 1.00 93.50 98 PRO A C 1
ATOM 771 O O . PRO A 1 98 ? -13.734 -3.216 -4.230 1.00 93.50 98 PRO A O 1
ATOM 774 N N . GLY A 1 99 ? -11.542 -3.173 -4.673 1.00 87.19 99 GLY A N 1
ATOM 775 C CA . GLY A 1 99 ? -11.555 -1.816 -5.230 1.00 87.19 99 GLY A CA 1
ATOM 776 C C . GLY A 1 99 ? -11.390 -0.689 -4.199 1.00 87.19 99 GLY A C 1
ATOM 777 O O . GLY A 1 99 ? -11.222 0.462 -4.598 1.00 87.19 99 GLY A O 1
ATOM 778 N N . ASN A 1 100 ? -11.353 -0.987 -2.891 1.00 93.56 100 ASN A N 1
ATOM 779 C CA . ASN A 1 100 ? -11.187 0.022 -1.840 1.00 93.56 100 ASN A CA 1
ATOM 780 C C . ASN A 1 100 ? -9.942 0.914 -2.058 1.00 93.56 100 ASN A C 1
ATOM 782 O O . ASN A 1 100 ? -8.797 0.447 -1.996 1.00 93.56 100 ASN A O 1
ATOM 786 N N . ARG A 1 101 ? -10.164 2.224 -2.255 1.00 93.06 101 ARG A N 1
ATOM 787 C CA . ARG A 1 101 ? -9.102 3.213 -2.533 1.00 93.06 101 ARG A CA 1
ATOM 788 C C . ARG A 1 101 ? -8.057 3.319 -1.418 1.00 93.06 101 ARG A C 1
ATOM 790 O O . ARG A 1 101 ? -6.875 3.474 -1.712 1.00 93.06 101 ARG A O 1
ATOM 797 N N . ILE A 1 102 ? -8.454 3.197 -0.149 1.00 90.81 102 ILE A N 1
ATOM 798 C CA . ILE A 1 102 ? -7.532 3.296 0.998 1.00 90.81 102 ILE A CA 1
ATOM 799 C C . ILE A 1 102 ? -6.566 2.108 0.998 1.00 90.81 102 ILE A C 1
ATOM 801 O O . ILE A 1 102 ? -5.358 2.291 1.156 1.00 90.81 102 ILE A O 1
ATOM 805 N N . ALA A 1 103 ? -7.070 0.895 0.753 1.00 94.75 103 ALA A N 1
ATOM 806 C CA . ALA A 1 103 ? -6.226 -0.282 0.579 1.00 94.75 103 ALA A CA 1
ATOM 807 C C . ALA A 1 103 ? -5.282 -0.129 -0.622 1.00 94.75 103 ALA A C 1
ATOM 809 O O . ALA A 1 103 ? -4.087 -0.389 -0.492 1.00 94.75 103 ALA A O 1
ATOM 810 N N . PHE A 1 104 ? -5.804 0.331 -1.762 1.00 96.25 104 PHE A N 1
ATOM 811 C CA . PHE A 1 104 ? -5.033 0.546 -2.984 1.00 96.25 104 PHE A CA 1
ATOM 812 C C . PHE A 1 104 ? -3.865 1.523 -2.766 1.00 96.25 104 PHE A C 1
ATOM 814 O O . PHE A 1 104 ? -2.709 1.127 -2.923 1.00 96.25 104 PHE A O 1
ATOM 821 N N . TYR A 1 105 ? -4.121 2.758 -2.315 1.00 95.31 105 TYR A N 1
ATOM 822 C CA . TYR A 1 105 ? -3.057 3.748 -2.102 1.00 95.31 105 TYR A CA 1
ATOM 823 C C . TYR A 1 105 ? -2.071 3.341 -1.001 1.00 95.31 105 TYR A C 1
ATOM 825 O O . TYR A 1 105 ? -0.871 3.574 -1.151 1.00 95.31 105 TYR A O 1
ATOM 833 N N . ALA A 1 106 ? -2.529 2.683 0.071 1.00 95.06 106 ALA A N 1
ATOM 834 C CA . ALA A 1 106 ? -1.633 2.177 1.111 1.00 95.06 106 ALA A CA 1
ATOM 835 C C . ALA A 1 106 ? -0.651 1.127 0.564 1.00 95.06 106 ALA A C 1
ATOM 837 O O . ALA A 1 106 ? 0.533 1.159 0.899 1.00 95.06 106 ALA A O 1
ATOM 838 N N . LEU A 1 107 ? -1.115 0.224 -0.307 1.00 98.00 107 LEU A N 1
ATOM 839 C CA . LEU A 1 107 ? -0.259 -0.765 -0.964 1.00 98.00 107 LEU A CA 1
ATOM 840 C C . LEU A 1 107 ? 0.673 -0.116 -1.994 1.00 98.00 107 LEU A C 1
ATOM 842 O O . LEU A 1 107 ? 1.848 -0.474 -2.028 1.00 98.00 107 LEU A O 1
ATOM 846 N N . VAL A 1 108 ? 0.206 0.866 -2.776 1.00 96.75 108 VAL A N 1
ATOM 847 C CA . VAL A 1 108 ? 1.068 1.636 -3.696 1.00 96.75 108 VAL A CA 1
ATOM 848 C C . VAL A 1 108 ? 2.199 2.307 -2.920 1.00 96.75 108 VAL A C 1
ATOM 850 O O . VAL A 1 108 ? 3.365 2.129 -3.264 1.00 96.75 108 VAL A O 1
ATOM 853 N N . ASN A 1 109 ? 1.877 3.017 -1.836 1.00 94.88 109 ASN A N 1
ATOM 854 C CA . ASN A 1 109 ? 2.869 3.683 -0.997 1.00 94.88 109 ASN A CA 1
ATOM 855 C C . ASN A 1 109 ? 3.890 2.692 -0.411 1.00 94.88 109 ASN A C 1
ATOM 857 O O . ASN A 1 109 ? 5.086 2.954 -0.444 1.00 94.88 109 ASN A O 1
ATOM 861 N N . LEU A 1 110 ? 3.442 1.523 0.059 1.00 96.62 110 LEU A N 1
ATOM 862 C CA . LEU A 1 110 ? 4.324 0.485 0.602 1.00 96.62 110 LEU A CA 1
ATOM 863 C C . LEU A 1 110 ? 5.234 -0.169 -0.452 1.00 96.62 110 LEU A C 1
ATOM 865 O O . LEU A 1 110 ? 6.351 -0.550 -0.121 1.00 96.62 110 LEU A O 1
ATOM 869 N N . VAL A 1 111 ? 4.810 -0.307 -1.713 1.00 96.31 111 VAL A N 1
ATOM 870 C CA . VAL A 1 111 ? 5.714 -0.804 -2.771 1.00 96.31 111 VAL A CA 1
ATOM 871 C C . VAL A 1 111 ? 6.787 0.230 -3.106 1.00 96.31 111 VAL A C 1
ATOM 873 O O . VAL A 1 111 ? 7.933 -0.154 -3.319 1.00 96.31 111 VAL A O 1
ATOM 876 N N . LYS A 1 112 ? 6.421 1.517 -3.127 1.00 92.12 112 LYS A N 1
ATOM 877 C CA . LYS A 1 112 ? 7.323 2.624 -3.468 1.00 92.12 112 LYS A CA 1
ATOM 878 C C . LYS A 1 112 ? 8.327 2.937 -2.357 1.00 92.12 112 LYS A C 1
ATOM 880 O O . LYS A 1 112 ? 9.506 3.082 -2.638 1.00 92.12 112 LYS A O 1
ATOM 885 N N . ASN A 1 113 ? 7.840 3.035 -1.119 1.00 91.75 113 ASN A N 1
ATOM 886 C CA . ASN A 1 113 ? 8.504 3.780 -0.047 1.00 91.75 113 ASN A CA 1
ATOM 887 C C . ASN A 1 113 ? 8.729 2.969 1.244 1.00 91.75 113 ASN A C 1
ATOM 889 O O . ASN A 1 113 ? 9.246 3.525 2.208 1.00 91.75 113 ASN A O 1
ATOM 893 N N . ALA A 1 114 ? 8.318 1.693 1.324 1.00 94.75 114 ALA A N 1
ATOM 894 C CA . ALA A 1 114 ? 8.597 0.898 2.525 1.00 94.75 114 ALA A CA 1
ATOM 895 C C . ALA A 1 114 ? 10.106 0.667 2.668 1.00 94.75 114 ALA A C 1
ATOM 897 O O . ALA A 1 114 ? 10.766 0.236 1.721 1.00 94.75 114 ALA A O 1
ATOM 898 N N . SER A 1 115 ? 10.630 0.895 3.865 1.00 93.31 115 SER A N 1
ATOM 899 C CA . SER A 1 115 ? 12.051 0.820 4.210 1.00 93.31 115 SER A CA 1
ATOM 900 C C . SER A 1 115 ? 12.607 -0.589 3.989 1.00 93.31 115 SER A C 1
ATOM 902 O O . SER A 1 115 ? 13.717 -0.773 3.488 1.00 93.31 115 SER A O 1
ATOM 904 N N . SER A 1 116 ? 11.818 -1.614 4.324 1.00 94.75 116 SER A N 1
ATOM 905 C CA . SER A 1 116 ? 12.217 -3.013 4.170 1.00 94.75 116 SER A CA 1
ATOM 906 C C . SER A 1 116 ? 11.971 -3.538 2.750 1.00 94.75 116 SER A C 1
ATOM 908 O O . SER A 1 116 ? 10.824 -3.659 2.316 1.00 94.75 116 SER A O 1
ATOM 910 N N . GLU A 1 117 ? 13.027 -3.987 2.058 1.00 94.00 117 GLU A N 1
ATOM 911 C 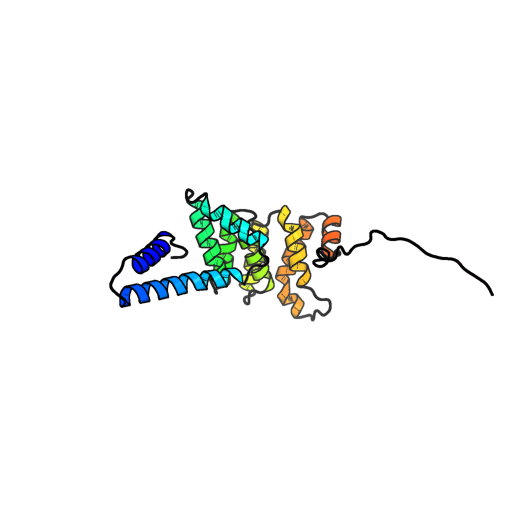CA . GLU A 1 117 ? 12.911 -4.677 0.757 1.00 94.00 117 GLU A CA 1
ATOM 912 C C . GLU A 1 117 ? 11.967 -5.894 0.841 1.00 94.00 117 GLU A C 1
ATOM 914 O O . GLU A 1 117 ? 11.150 -6.129 -0.049 1.00 94.00 117 GLU A O 1
ATOM 919 N N . LEU A 1 118 ? 11.998 -6.634 1.957 1.00 95.88 118 LEU A N 1
ATOM 920 C CA . LEU A 1 118 ? 11.095 -7.760 2.200 1.00 95.88 118 LEU A CA 1
ATOM 921 C C . LEU A 1 118 ? 9.623 -7.320 2.249 1.00 95.88 118 LEU A C 1
ATOM 923 O O . LEU A 1 118 ? 8.751 -8.059 1.781 1.00 95.88 118 LEU A O 1
ATOM 927 N N . VAL A 1 119 ? 9.335 -6.129 2.782 1.00 97.19 119 VAL A N 1
ATOM 928 C CA . VAL A 1 119 ? 7.987 -5.546 2.760 1.00 97.19 119 VAL A CA 1
ATOM 929 C C . VAL A 1 119 ? 7.635 -5.058 1.357 1.00 97.19 119 VAL A C 1
ATOM 931 O O . VAL A 1 119 ? 6.551 -5.416 0.891 1.00 97.19 119 VAL A O 1
ATOM 934 N N . ARG A 1 120 ? 8.528 -4.362 0.633 1.00 96.88 120 ARG A N 1
ATOM 935 C CA . ARG A 1 120 ? 8.304 -3.971 -0.779 1.00 96.88 120 ARG A CA 1
ATOM 936 C C . ARG A 1 120 ? 7.961 -5.195 -1.640 1.00 96.88 120 ARG A C 1
ATOM 938 O O . ARG A 1 120 ? 6.910 -5.230 -2.284 1.00 96.88 120 ARG A O 1
ATOM 945 N N . LYS A 1 121 ? 8.767 -6.261 -1.542 1.00 96.81 121 LYS A N 1
ATOM 946 C CA . LYS A 1 121 ? 8.558 -7.560 -2.206 1.00 96.81 121 LYS A CA 1
ATOM 947 C C . LYS A 1 121 ? 7.210 -8.186 -1.866 1.00 96.81 121 LYS A C 1
ATOM 949 O O . LYS A 1 121 ? 6.412 -8.450 -2.763 1.00 96.81 121 LYS A O 1
ATOM 954 N N . ARG A 1 122 ? 6.930 -8.406 -0.575 1.00 97.81 122 ARG A N 1
ATOM 955 C CA . ARG A 1 122 ? 5.669 -9.020 -0.121 1.00 97.81 122 ARG A CA 1
ATOM 956 C C . ARG A 1 122 ? 4.452 -8.195 -0.517 1.00 97.81 122 ARG A C 1
ATOM 958 O O . ARG A 1 122 ? 3.404 -8.776 -0.785 1.00 97.81 122 ARG A O 1
ATOM 965 N N . THR A 1 123 ? 4.571 -6.869 -0.531 1.00 98.19 123 THR A N 1
ATOM 966 C CA . THR A 1 123 ? 3.493 -5.974 -0.954 1.00 98.19 123 THR A CA 1
ATOM 967 C C . THR A 1 123 ? 3.222 -6.161 -2.440 1.00 98.19 123 THR A C 1
ATOM 969 O O . THR A 1 123 ? 2.091 -6.483 -2.782 1.00 98.19 123 THR A O 1
ATOM 972 N N . ALA A 1 124 ? 4.242 -6.107 -3.304 1.00 97.81 124 ALA A N 1
ATOM 973 C CA . ALA A 1 124 ? 4.088 -6.359 -4.739 1.00 97.81 124 ALA A CA 1
ATOM 974 C C . ALA A 1 124 ? 3.505 -7.759 -5.037 1.00 97.81 124 ALA A C 1
ATOM 976 O O . ALA A 1 124 ? 2.518 -7.878 -5.762 1.00 97.81 124 ALA A O 1
ATOM 977 N N . ASP A 1 125 ? 4.037 -8.813 -4.409 1.00 97.62 125 ASP A N 1
ATOM 978 C CA . ASP A 1 125 ? 3.557 -10.198 -4.568 1.00 97.62 125 ASP A CA 1
ATOM 979 C C . ASP A 1 125 ? 2.121 -10.407 -4.051 1.00 97.62 125 ASP A C 1
ATOM 981 O O . ASP A 1 125 ? 1.446 -11.370 -4.424 1.00 97.62 125 ASP A O 1
ATOM 985 N N . ASN A 1 126 ? 1.650 -9.551 -3.138 1.00 96.94 126 ASN A N 1
ATOM 986 C CA . ASN A 1 126 ? 0.264 -9.548 -2.674 1.00 96.94 126 ASN A CA 1
ATOM 987 C C . ASN A 1 126 ? -0.624 -8.729 -3.606 1.00 96.94 126 ASN A C 1
ATOM 989 O O . ASN A 1 126 ? -1.706 -9.205 -3.933 1.00 96.94 126 ASN A O 1
ATOM 993 N N . PHE A 1 127 ? -0.158 -7.564 -4.065 1.00 96.69 127 PHE A N 1
ATOM 994 C CA . PHE A 1 127 ? -0.901 -6.662 -4.943 1.00 96.69 127 PHE A CA 1
ATOM 995 C C . PHE A 1 127 ? -1.337 -7.385 -6.219 1.00 96.69 127 PHE A C 1
ATOM 997 O O . PHE A 1 127 ? -2.520 -7.383 -6.536 1.00 96.69 127 PHE A O 1
ATOM 1004 N N . LYS A 1 128 ? -0.437 -8.147 -6.860 1.00 97.00 128 LYS A N 1
ATOM 1005 C CA . LYS A 1 128 ? -0.751 -8.984 -8.040 1.00 97.00 128 LYS A CA 1
ATOM 1006 C C . LYS A 1 128 ? -1.931 -9.952 -7.854 1.00 97.00 128 LYS A C 1
ATOM 1008 O O . LYS A 1 128 ? -2.496 -10.403 -8.839 1.00 97.00 128 LYS A O 1
ATOM 1013 N N . LYS A 1 129 ? -2.282 -10.306 -6.611 1.00 96.38 129 LYS A N 1
ATOM 1014 C CA . LYS A 1 129 ? -3.350 -11.266 -6.266 1.00 96.38 129 LYS A CA 1
ATOM 1015 C C . LYS A 1 129 ? -4.681 -10.606 -5.887 1.00 96.38 129 LYS A C 1
ATOM 1017 O O . LYS A 1 129 ? -5.631 -11.329 -5.606 1.00 96.38 129 LYS A O 1
ATOM 1022 N N . ILE A 1 130 ? -4.716 -9.278 -5.774 1.00 96.25 130 ILE A N 1
ATOM 1023 C CA . ILE A 1 130 ? -5.881 -8.488 -5.324 1.00 96.25 130 ILE A CA 1
ATOM 1024 C C . ILE A 1 130 ? -6.151 -7.255 -6.199 1.00 96.25 130 ILE A C 1
ATOM 1026 O O . ILE A 1 130 ? -7.169 -6.600 -6.008 1.00 96.25 130 ILE A O 1
ATOM 1030 N N . LEU A 1 131 ? -5.234 -6.917 -7.109 1.00 96.81 131 LEU A N 1
ATOM 1031 C CA . LEU A 1 131 ? -5.394 -5.850 -8.087 1.00 96.81 131 LEU A CA 1
ATOM 1032 C C . LEU A 1 131 ? -6.507 -6.229 -9.065 1.00 96.81 131 LEU A C 1
ATOM 1034 O O . LEU A 1 131 ? -6.453 -7.306 -9.659 1.00 96.81 131 LEU A O 1
ATOM 1038 N N . LEU A 1 132 ? -7.484 -5.338 -9.215 1.00 96.75 132 LEU A N 1
ATOM 1039 C CA . LEU A 1 132 ? -8.539 -5.454 -10.218 1.00 96.75 132 LEU A CA 1
ATOM 1040 C C . LEU A 1 132 ? -8.069 -4.854 -11.549 1.00 96.75 132 LEU A C 1
ATOM 1042 O O . LEU A 1 132 ? -7.243 -3.936 -11.552 1.00 96.75 132 LEU A O 1
ATOM 1046 N N . ASP A 1 133 ? -8.603 -5.337 -12.669 1.00 95.06 133 ASP A N 1
ATOM 1047 C CA . ASP A 1 133 ? -8.174 -4.886 -13.998 1.00 95.06 133 ASP A CA 1
ATOM 1048 C C . ASP A 1 133 ? -8.488 -3.388 -14.212 1.00 95.06 133 ASP A C 1
ATOM 1050 O O . ASP A 1 133 ? -7.683 -2.651 -14.783 1.00 95.06 133 ASP A O 1
ATOM 1054 N N . GLU A 1 134 ? -9.576 -2.882 -13.622 1.00 94.12 134 GLU A N 1
ATOM 1055 C CA . GLU A 1 134 ? -9.962 -1.463 -13.625 1.00 94.12 134 GLU A CA 1
ATOM 1056 C C . GLU A 1 134 ? -8.971 -0.561 -12.865 1.00 94.12 134 GLU A C 1
ATOM 1058 O O . GLU A 1 134 ? -8.919 0.647 -13.098 1.00 94.12 134 GLU A O 1
ATOM 1063 N N . GLN A 1 135 ? -8.165 -1.127 -11.959 1.00 95.69 135 GLN A N 1
ATOM 1064 C CA . GLN A 1 135 ? -7.151 -0.403 -11.183 1.00 95.69 135 GLN A CA 1
ATOM 1065 C C . GLN A 1 135 ? -5.776 -0.375 -11.868 1.00 95.69 135 GLN A C 1
ATOM 1067 O O . GLN A 1 135 ? -4.899 0.390 -11.455 1.00 95.69 135 GLN A O 1
ATOM 1072 N N . ILE A 1 136 ? -5.564 -1.185 -12.912 1.00 95.69 136 ILE A N 1
ATOM 1073 C CA . ILE A 1 136 ? -4.295 -1.253 -13.652 1.00 95.69 136 ILE A CA 1
ATOM 1074 C C . ILE A 1 136 ? -3.881 0.110 -14.242 1.00 95.69 136 ILE A C 1
ATOM 1076 O O . ILE A 1 136 ? -2.724 0.492 -14.033 1.00 95.69 136 ILE A O 1
ATOM 1080 N N . PRO A 1 137 ? -4.763 0.887 -14.913 1.00 94.19 137 PRO A N 1
ATOM 1081 C CA . PRO A 1 137 ? -4.384 2.185 -15.470 1.00 94.19 137 PRO A CA 1
ATOM 1082 C C . PRO A 1 137 ? -3.865 3.164 -14.411 1.00 94.19 137 PRO A C 1
ATOM 1084 O O . PRO A 1 137 ? -2.841 3.825 -14.604 1.00 94.19 137 PRO A O 1
ATOM 1087 N N . GLU A 1 138 ? -4.545 3.223 -13.262 1.00 93.69 138 GLU A N 1
ATOM 1088 C CA . GLU A 1 138 ? -4.161 4.092 -12.151 1.00 93.69 138 GLU A CA 1
ATOM 1089 C C . GLU A 1 138 ? -2.839 3.628 -11.517 1.00 93.69 138 GLU A C 1
ATOM 1091 O O . GLU A 1 138 ? -1.960 4.451 -11.250 1.00 93.69 138 GLU A O 1
ATOM 1096 N N . LEU A 1 139 ? -2.639 2.314 -11.350 1.00 95.12 139 LEU A N 1
ATOM 1097 C CA . LEU A 1 139 ? -1.395 1.763 -10.810 1.00 95.12 139 LEU A CA 1
ATOM 1098 C C . LEU A 1 139 ? -0.187 2.098 -11.696 1.00 95.12 139 LEU A C 1
ATOM 1100 O O . LEU A 1 139 ? 0.840 2.535 -11.173 1.00 95.12 139 LEU A O 1
ATOM 1104 N N . ILE A 1 140 ? -0.308 1.955 -13.022 1.00 93.88 140 ILE A N 1
ATOM 1105 C CA . ILE A 1 140 ? 0.749 2.350 -13.968 1.00 93.88 140 ILE A CA 1
ATOM 1106 C C . ILE A 1 140 ? 1.057 3.844 -13.803 1.00 93.88 140 ILE A C 1
ATOM 1108 O O . 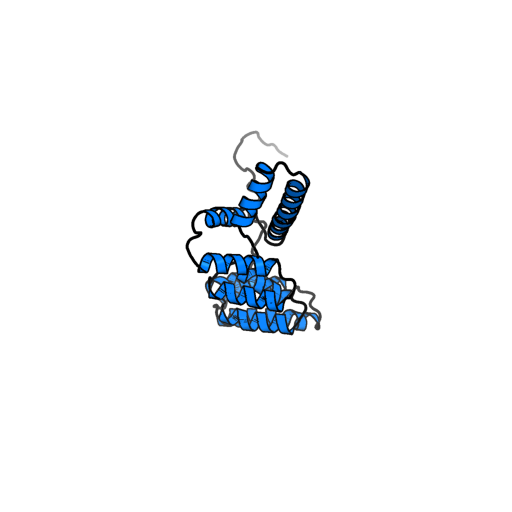ILE A 1 140 ? 2.219 4.209 -13.627 1.00 93.88 140 ILE A O 1
ATOM 1112 N N . SER A 1 141 ? 0.035 4.709 -13.776 1.00 90.88 141 SER A N 1
ATOM 1113 C CA . SER A 1 141 ? 0.228 6.159 -13.630 1.00 90.88 141 SER A CA 1
ATOM 1114 C C . SER A 1 141 ? 0.883 6.566 -12.300 1.00 90.88 141 SER A C 1
ATOM 1116 O O . SER A 1 141 ? 1.591 7.573 -12.266 1.00 90.88 141 SER A O 1
ATOM 1118 N N . LEU A 1 142 ? 0.659 5.829 -11.207 1.00 91.69 142 LEU A N 1
ATOM 1119 C CA . LEU A 1 142 ? 1.241 6.120 -9.886 1.00 91.69 142 LEU A CA 1
ATOM 1120 C C . LEU A 1 142 ? 2.670 5.589 -9.715 1.00 91.69 142 LEU A C 1
ATOM 1122 O O . LEU A 1 142 ? 3.461 6.175 -8.960 1.00 91.69 142 LEU A O 1
ATOM 1126 N N . LEU A 1 143 ? 2.989 4.476 -10.384 1.00 91.25 143 LEU A N 1
ATOM 1127 C CA . LEU A 1 143 ? 4.318 3.867 -10.372 1.00 91.25 143 LEU A CA 1
ATOM 1128 C C . LEU A 1 143 ? 5.256 4.486 -11.414 1.00 91.25 143 LEU A C 1
ATOM 1130 O O . LEU A 1 143 ? 6.444 4.563 -11.133 1.00 91.25 143 LEU A O 1
ATOM 1134 N N . LYS A 1 144 ? 4.760 4.999 -12.551 1.00 86.06 144 LYS A N 1
ATOM 1135 C CA . LYS A 1 144 ? 5.557 5.725 -13.566 1.00 86.06 144 LYS A CA 1
ATOM 1136 C C . LYS A 1 144 ? 6.471 6.791 -12.943 1.00 86.06 144 LYS A C 1
ATOM 1138 O O . LYS A 1 144 ? 7.636 6.890 -13.297 1.00 86.06 144 LYS A O 1
ATOM 1143 N N . ASN A 1 145 ? 5.974 7.522 -11.946 1.00 78.75 145 ASN A N 1
ATOM 1144 C CA . ASN A 1 145 ? 6.725 8.579 -11.257 1.00 78.75 145 ASN A CA 1
ATOM 1145 C C . ASN A 1 145 ? 7.845 8.069 -10.316 1.00 78.75 145 ASN A C 1
ATOM 1147 O O . ASN A 1 145 ? 8.448 8.877 -9.620 1.00 78.75 145 ASN A O 1
ATOM 1151 N N . CYS A 1 146 ? 8.096 6.758 -10.229 1.00 78.75 146 CYS A N 1
ATOM 1152 C CA . CYS A 1 146 ? 9.278 6.195 -9.558 1.00 78.75 146 CYS A CA 1
ATOM 1153 C C . CYS A 1 146 ? 10.535 6.207 -10.435 1.00 78.75 146 CYS A C 1
ATOM 1155 O O . CYS A 1 146 ? 11.611 5.901 -9.938 1.00 78.75 146 CYS A O 1
ATOM 1157 N N . PHE A 1 147 ? 10.401 6.512 -11.725 1.00 73.31 147 PHE A N 1
ATOM 1158 C CA . PHE A 1 147 ? 11.483 6.425 -12.697 1.00 73.31 147 PHE A CA 1
ATOM 1159 C C . PHE A 1 147 ? 11.690 7.819 -13.294 1.00 73.31 147 PHE A C 1
ATOM 1161 O O . PHE A 1 147 ? 11.018 8.204 -14.248 1.00 73.31 147 PHE A O 1
ATOM 1168 N N . SER A 1 148 ? 12.559 8.599 -12.647 1.00 65.00 148 SER A N 1
ATOM 1169 C CA . SER A 1 148 ? 13.123 9.823 -13.229 1.00 65.00 148 SER A CA 1
ATOM 1170 C C . SER A 1 148 ? 14.143 9.451 -14.315 1.00 65.00 148 SER A C 1
ATOM 1172 O O . SER A 1 148 ? 14.595 8.309 -14.363 1.00 65.00 148 SER A O 1
ATOM 1174 N N . ASP A 1 149 ? 14.544 10.399 -15.158 1.00 57.75 149 ASP A N 1
ATOM 1175 C CA . ASP A 1 149 ? 15.525 10.142 -16.224 1.00 57.75 149 ASP A CA 1
ATOM 1176 C C . ASP A 1 149 ? 16.985 10.072 -15.710 1.00 57.75 149 ASP A C 1
ATOM 1178 O O . ASP A 1 149 ? 17.869 9.595 -16.416 1.00 57.75 149 ASP A O 1
ATOM 1182 N N . GLU A 1 150 ? 17.250 10.496 -14.466 1.00 58.53 150 GLU A N 1
ATOM 1183 C CA . GLU A 1 150 ? 18.591 10.549 -13.842 1.00 58.53 150 GLU A CA 1
ATOM 1184 C C . GLU A 1 150 ? 18.921 9.321 -12.963 1.00 58.53 150 GLU A C 1
ATOM 1186 O O . GLU A 1 150 ? 19.567 9.439 -11.926 1.00 58.53 150 GLU A O 1
ATOM 1191 N N . VAL A 1 151 ? 18.459 8.128 -13.345 1.00 56.44 151 VAL A N 1
ATOM 1192 C CA . VAL A 1 151 ? 18.611 6.910 -12.528 1.00 56.44 151 VAL A CA 1
ATOM 1193 C C . VAL A 1 151 ? 20.037 6.353 -12.582 1.00 56.44 151 VAL A C 1
ATOM 1195 O O . VAL A 1 151 ? 20.500 5.851 -13.609 1.00 56.44 151 VAL A O 1
ATOM 1198 N N . THR A 1 152 ? 20.714 6.369 -11.435 1.00 60.56 152 THR A N 1
ATOM 1199 C CA . THR A 1 152 ? 21.938 5.601 -11.195 1.00 60.56 152 THR A CA 1
ATOM 1200 C C . THR A 1 152 ? 21.626 4.111 -11.025 1.00 60.56 152 THR A C 1
ATOM 1202 O O . THR A 1 152 ? 20.528 3.713 -10.634 1.00 60.56 152 THR A O 1
ATOM 1205 N N . GLU A 1 153 ? 22.611 3.248 -11.286 1.00 60.50 153 GLU A N 1
ATOM 1206 C CA . GLU A 1 153 ? 22.436 1.784 -11.284 1.00 60.50 153 GLU A CA 1
ATOM 1207 C C . GLU A 1 153 ? 21.934 1.222 -9.930 1.00 60.50 153 GLU A C 1
ATOM 1209 O O . GLU A 1 153 ? 21.253 0.198 -9.892 1.00 60.50 153 GLU A O 1
ATOM 1214 N N . ASN A 1 154 ? 22.181 1.936 -8.824 1.00 60.12 154 ASN A N 1
ATOM 1215 C CA . ASN A 1 154 ? 21.688 1.585 -7.486 1.00 60.12 154 ASN A CA 1
ATOM 1216 C C . ASN A 1 154 ? 20.186 1.877 -7.283 1.00 60.12 154 ASN A C 1
ATOM 1218 O O . ASN A 1 154 ? 19.509 1.133 -6.571 1.00 60.12 154 ASN A O 1
ATOM 1222 N N . GLU A 1 155 ? 19.642 2.925 -7.907 1.00 64.25 155 GLU A N 1
ATOM 1223 C CA . GLU A 1 155 ? 18.227 3.316 -7.768 1.00 64.25 155 GLU A CA 1
ATOM 1224 C C . GLU A 1 155 ? 17.294 2.344 -8.524 1.00 64.25 155 GLU A C 1
ATOM 1226 O O . GLU A 1 155 ? 16.147 2.119 -8.127 1.00 64.25 155 GLU A O 1
ATOM 1231 N N . LEU A 1 156 ? 17.808 1.669 -9.561 1.00 67.75 156 LEU A N 1
ATOM 1232 C CA . LEU A 1 156 ? 17.115 0.584 -10.271 1.00 67.75 156 LEU A CA 1
ATOM 1233 C C . LEU A 1 156 ? 16.749 -0.597 -9.357 1.00 67.75 156 LEU A C 1
ATOM 1235 O O . LEU A 1 156 ? 15.631 -1.117 -9.440 1.00 67.75 156 LEU A O 1
ATOM 1239 N N . GLU A 1 157 ? 17.652 -1.014 -8.464 1.00 74.88 157 GLU A N 1
ATOM 1240 C CA . GLU A 1 157 ? 17.376 -2.107 -7.522 1.00 74.88 157 GLU A CA 1
ATOM 1241 C C . GLU A 1 157 ? 16.388 -1.691 -6.421 1.00 74.88 157 GLU A C 1
ATOM 1243 O O . GLU A 1 157 ? 15.552 -2.502 -6.004 1.00 74.88 157 GLU A O 1
ATOM 1248 N N . GLU A 1 158 ? 16.388 -0.419 -6.006 1.00 77.75 158 GLU A N 1
ATOM 1249 C CA . GLU A 1 158 ? 15.420 0.101 -5.035 1.00 77.75 158 GLU A CA 1
ATOM 1250 C C . GLU A 1 158 ? 13.974 -0.013 -5.553 1.00 77.75 158 GLU A C 1
ATOM 1252 O O . GLU A 1 158 ? 13.101 -0.554 -4.855 1.00 77.75 158 GLU A O 1
ATOM 1257 N N . PHE A 1 159 ? 13.746 0.378 -6.815 1.00 86.25 159 PHE A N 1
ATOM 1258 C CA . PHE A 1 159 ? 12.439 0.341 -7.486 1.00 86.25 159 PHE A CA 1
ATOM 1259 C C . PHE A 1 159 ? 12.134 -0.958 -8.247 1.00 86.25 159 PHE A C 1
ATOM 1261 O O . PHE A 1 159 ? 11.081 -1.076 -8.887 1.00 86.25 159 PHE A O 1
ATOM 1268 N N . ARG A 1 160 ? 12.969 -1.996 -8.127 1.00 90.06 160 ARG A N 1
ATOM 1269 C CA . ARG A 1 160 ? 12.778 -3.305 -8.782 1.00 90.06 160 ARG A CA 1
ATOM 1270 C C . ARG A 1 160 ? 11.396 -3.928 -8.542 1.00 90.06 160 ARG A C 1
ATOM 1272 O O . ARG A 1 160 ? 10.879 -4.666 -9.385 1.00 90.06 160 ARG A O 1
ATOM 1279 N N . HIS A 1 161 ? 10.770 -3.653 -7.397 1.00 94.00 161 HIS A N 1
ATOM 1280 C CA . HIS A 1 161 ? 9.414 -4.125 -7.090 1.00 94.00 161 HIS A CA 1
ATOM 1281 C C . HIS A 1 161 ? 8.307 -3.310 -7.775 1.00 94.00 161 HIS A C 1
ATOM 1283 O O . HIS A 1 161 ? 7.302 -3.902 -8.172 1.00 94.00 161 HIS A O 1
ATOM 1289 N N . CYS A 1 162 ? 8.517 -2.011 -8.014 1.00 93.62 162 CYS A N 1
ATOM 1290 C CA . CYS A 1 162 ? 7.666 -1.195 -8.883 1.00 93.62 162 CYS A CA 1
ATOM 1291 C C . CYS A 1 162 ? 7.748 -1.694 -10.335 1.00 93.62 162 CYS A C 1
ATOM 1293 O O . CYS A 1 162 ? 6.712 -1.945 -10.951 1.00 93.62 162 CYS A O 1
ATOM 1295 N N . TYR A 1 163 ? 8.960 -1.951 -10.848 1.00 91.06 163 TYR A N 1
ATOM 1296 C CA . TYR A 1 163 ? 9.164 -2.522 -12.188 1.00 91.06 163 TYR A CA 1
ATOM 1297 C C . TYR A 1 163 ? 8.429 -3.862 -12.355 1.00 91.06 163 TYR A C 1
ATOM 1299 O O . TYR A 1 163 ? 7.664 -4.052 -13.298 1.00 91.06 163 TYR A O 1
ATOM 1307 N N . LYS A 1 164 ? 8.562 -4.775 -11.381 1.00 93.50 164 LYS A N 1
ATOM 1308 C CA . LYS A 1 164 ? 7.859 -6.073 -11.377 1.00 93.50 164 LYS A CA 1
ATOM 1309 C C . LYS A 1 164 ? 6.331 -5.965 -11.316 1.00 93.50 164 LYS A C 1
ATOM 1311 O O . LYS A 1 164 ? 5.672 -6.955 -11.648 1.00 93.50 164 LYS A O 1
ATOM 1316 N N . LEU A 1 165 ? 5.763 -4.840 -10.875 1.00 95.44 165 LEU A N 1
ATOM 1317 C CA . LEU A 1 165 ? 4.323 -4.570 -10.962 1.00 95.44 165 LEU A CA 1
ATOM 1318 C C . LEU A 1 165 ? 3.930 -3.979 -12.314 1.00 95.44 165 LEU A C 1
ATOM 1320 O O . LEU A 1 165 ? 2.953 -4.447 -12.886 1.00 95.44 165 LEU A O 1
ATOM 1324 N N . ILE A 1 166 ? 4.691 -3.023 -12.847 1.00 94.31 166 ILE A N 1
ATOM 1325 C CA . ILE A 1 166 ? 4.444 -2.449 -14.180 1.00 94.31 166 ILE A CA 1
ATOM 1326 C C . ILE A 1 166 ? 4.537 -3.526 -15.263 1.00 94.31 166 ILE A C 1
ATOM 1328 O O . ILE A 1 166 ? 3.651 -3.601 -16.108 1.00 94.31 166 ILE A O 1
ATOM 1332 N N . TRP A 1 167 ? 5.529 -4.417 -15.181 1.00 94.38 167 TRP A N 1
ATOM 1333 C CA . TRP A 1 167 ? 5.629 -5.586 -16.057 1.00 94.38 167 TRP A CA 1
ATOM 1334 C C . TRP A 1 167 ? 4.351 -6.436 -16.011 1.00 94.38 167 TRP A C 1
ATOM 1336 O O . TRP A 1 167 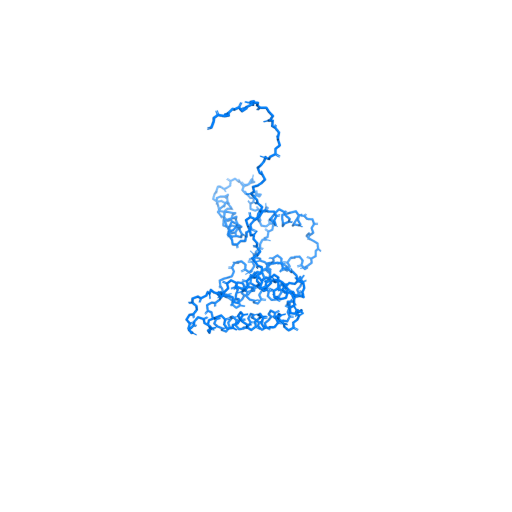? 3.725 -6.682 -17.037 1.00 94.38 167 TRP A O 1
ATOM 1346 N N . TYR A 1 168 ? 3.898 -6.800 -14.807 1.00 96.00 168 TYR A N 1
ATOM 1347 C CA . TYR A 1 168 ? 2.654 -7.555 -14.622 1.00 96.00 168 TYR A CA 1
ATOM 1348 C C . TYR A 1 168 ? 1.422 -6.814 -15.170 1.00 96.00 168 TYR A C 1
ATOM 1350 O O . TYR A 1 168 ? 0.535 -7.433 -15.745 1.00 96.00 168 TYR A O 1
ATOM 1358 N N . CYS A 1 169 ? 1.376 -5.486 -15.038 1.00 94.94 169 CYS A N 1
ATOM 1359 C CA . CYS A 1 169 ? 0.324 -4.664 -15.633 1.00 94.94 169 CYS A CA 1
ATOM 1360 C C . CYS A 1 169 ? 0.365 -4.708 -17.169 1.00 94.94 169 CYS A C 1
ATOM 1362 O O . CYS A 1 169 ? -0.683 -4.832 -17.795 1.00 94.94 169 CYS A O 1
ATOM 1364 N N . SER A 1 170 ? 1.554 -4.671 -17.782 1.00 93.69 170 SER A N 1
ATOM 1365 C CA . SER A 1 170 ? 1.709 -4.784 -19.241 1.00 93.69 170 SER A CA 1
ATOM 1366 C C . SER A 1 170 ? 1.342 -6.165 -19.801 1.00 93.69 170 SER A C 1
ATOM 1368 O O . SER A 1 170 ? 0.934 -6.258 -20.950 1.00 93.69 170 SER A O 1
ATOM 1370 N N . GLU A 1 171 ? 1.399 -7.227 -18.990 1.00 94.69 171 GLU A N 1
ATOM 1371 C CA . GLU A 1 171 ? 0.888 -8.564 -19.349 1.00 94.69 171 GLU A CA 1
ATOM 1372 C C . GLU A 1 171 ? -0.650 -8.662 -19.272 1.00 94.69 171 GLU A C 1
ATOM 1374 O O . GLU A 1 171 ? -1.239 -9.633 -19.749 1.00 94.69 171 GLU A O 1
ATOM 1379 N N . LYS A 1 172 ? -1.308 -7.680 -18.642 1.00 93.94 172 LYS A N 1
ATOM 1380 C CA . LYS A 1 172 ? -2.757 -7.648 -18.372 1.00 93.94 172 LYS A CA 1
ATOM 1381 C C . LYS A 1 172 ? -3.524 -6.603 -19.181 1.00 93.94 172 LYS A C 1
ATOM 1383 O O . LYS A 1 172 ? -4.747 -6.652 -19.239 1.00 93.94 172 LYS A O 1
ATOM 1388 N N . MET A 1 173 ? -2.811 -5.686 -19.822 1.00 93.19 173 MET A N 1
ATOM 1389 C CA . MET A 1 173 ? -3.337 -4.570 -20.601 1.00 93.19 173 MET A CA 1
ATOM 1390 C C . MET A 1 173 ? -2.802 -4.653 -22.034 1.00 93.19 173 MET A C 1
ATOM 1392 O O . MET A 1 173 ? -1.681 -5.102 -22.255 1.00 93.19 173 MET A O 1
ATOM 1396 N N . ASN A 1 174 ? -3.572 -4.204 -23.030 1.00 94.00 174 ASN A N 1
ATOM 1397 C CA . ASN A 1 174 ? -3.044 -4.138 -24.394 1.00 94.00 174 ASN A CA 1
ATOM 1398 C C . ASN A 1 174 ? -1.975 -3.035 -24.520 1.00 94.00 174 ASN A C 1
ATOM 1400 O O . ASN A 1 174 ? -2.032 -1.995 -23.863 1.00 94.00 174 ASN A O 1
ATOM 1404 N N . TYR A 1 175 ? -1.011 -3.247 -25.417 1.00 91.06 175 TYR A N 1
ATOM 1405 C CA . TYR A 1 175 ? 0.122 -2.336 -25.589 1.00 91.06 175 TYR A CA 1
ATOM 1406 C C . TYR A 1 175 ? -0.289 -0.891 -25.925 1.00 91.06 175 TYR A C 1
ATOM 1408 O O . TYR A 1 175 ? 0.379 0.044 -25.492 1.00 91.06 175 TYR A O 1
ATOM 1416 N N . VAL A 1 176 ? -1.392 -0.684 -26.655 1.00 92.12 176 VAL A N 1
ATOM 1417 C CA . VAL A 1 176 ? -1.848 0.657 -27.060 1.00 92.12 176 VAL A CA 1
ATOM 1418 C C . VAL A 1 176 ? -2.310 1.473 -25.853 1.00 92.12 176 VAL A C 1
ATOM 1420 O O . VAL A 1 176 ? -1.928 2.634 -25.714 1.00 92.12 176 VAL A O 1
ATOM 1423 N N . GLU A 1 177 ? -3.092 0.883 -24.951 1.00 91.44 177 GLU A N 1
ATOM 1424 C CA . GLU A 1 177 ? -3.496 1.538 -23.703 1.00 91.44 177 GLU A CA 1
ATOM 1425 C C . GLU A 1 177 ? -2.312 1.746 -22.764 1.00 91.44 177 GLU A C 1
ATOM 1427 O O . GLU A 1 177 ? -2.146 2.854 -22.250 1.00 91.44 177 GLU A O 1
ATOM 1432 N N . PHE A 1 178 ? -1.441 0.741 -22.619 1.00 93.00 178 PHE A N 1
ATOM 1433 C CA . PHE A 1 178 ? -0.223 0.866 -21.820 1.00 93.00 178 PHE A CA 1
ATOM 1434 C C . PHE A 1 178 ? 0.640 2.033 -22.312 1.00 93.00 178 PHE A C 1
ATOM 1436 O O . PHE A 1 178 ? 1.000 2.903 -21.526 1.00 93.00 178 PHE A O 1
ATOM 1443 N N . PHE A 1 179 ? 0.915 2.099 -23.618 1.00 90.50 179 PHE A N 1
ATOM 1444 C CA . PHE A 1 179 ? 1.687 3.171 -24.244 1.00 90.50 179 PHE A CA 1
ATOM 1445 C C . PHE A 1 179 ? 1.034 4.541 -24.026 1.00 90.50 179 PHE A C 1
ATOM 1447 O O . PHE A 1 179 ? 1.715 5.495 -23.651 1.00 90.50 179 PHE A O 1
ATOM 1454 N N . ARG A 1 180 ? -0.293 4.648 -24.192 1.00 90.62 180 ARG A N 1
ATOM 1455 C CA . ARG A 1 180 ? -1.027 5.896 -23.926 1.00 90.62 180 ARG A CA 1
ATOM 1456 C C . ARG A 1 180 ? -0.860 6.351 -22.478 1.00 90.62 180 ARG A C 1
ATOM 1458 O O . ARG A 1 180 ? -0.542 7.512 -22.262 1.00 90.62 180 ARG A O 1
ATOM 1465 N N . ILE A 1 181 ? -1.017 5.467 -21.495 1.00 90.00 181 ILE A N 1
ATOM 1466 C CA . ILE A 1 181 ? -0.856 5.811 -20.070 1.00 90.00 181 ILE A CA 1
ATOM 1467 C C . ILE A 1 181 ? 0.613 6.122 -19.740 1.00 90.00 181 ILE A C 1
ATOM 1469 O O . ILE A 1 181 ? 0.905 7.045 -18.980 1.00 90.00 181 ILE A O 1
ATOM 1473 N N . TRP A 1 182 ? 1.549 5.381 -20.335 1.00 87.50 182 TRP A N 1
ATOM 1474 C CA . TRP A 1 182 ? 2.980 5.564 -20.117 1.00 87.50 182 TRP A CA 1
ATOM 1475 C C . TRP A 1 182 ? 3.500 6.885 -20.688 1.00 87.50 182 TRP A C 1
ATOM 1477 O O . TRP A 1 182 ? 4.339 7.524 -20.056 1.00 87.50 182 TRP A O 1
ATOM 1487 N N . HIS A 1 183 ? 2.983 7.354 -21.826 1.00 84.50 183 HIS A N 1
ATOM 1488 C CA . HIS A 1 183 ? 3.457 8.585 -22.469 1.00 84.50 183 HIS A CA 1
ATOM 1489 C C . HIS A 1 183 ? 2.581 9.817 -22.216 1.00 84.50 183 HIS A C 1
ATOM 1491 O O . HIS A 1 183 ? 3.120 10.922 -22.170 1.00 84.50 183 HIS A O 1
ATOM 1497 N N . CYS A 1 184 ? 1.277 9.679 -21.961 1.00 75.50 184 CYS A N 1
ATOM 1498 C CA . CYS A 1 184 ? 0.479 10.818 -21.519 1.00 75.50 184 CYS A CA 1
ATOM 1499 C C . CYS A 1 184 ? 0.903 11.270 -20.114 1.00 75.50 184 CYS A C 1
ATOM 1501 O O . CYS A 1 184 ? 1.117 10.479 -19.190 1.00 75.50 184 CYS A O 1
ATOM 1503 N N . ILE A 1 185 ? 1.003 12.584 -19.948 1.00 56.88 185 ILE A N 1
ATOM 1504 C CA . ILE A 1 185 ? 0.938 13.217 -18.638 1.00 56.88 185 ILE A CA 1
ATOM 1505 C C . ILE A 1 185 ? -0.553 13.326 -18.317 1.00 56.88 185 ILE A C 1
ATOM 1507 O O . ILE A 1 185 ? -1.293 13.963 -19.066 1.00 56.88 185 ILE A O 1
ATOM 1511 N N . SER A 1 186 ? -1.003 12.719 -17.218 1.00 53.66 186 SER A N 1
ATOM 1512 C CA . SER A 1 186 ? -2.304 13.054 -16.627 1.00 53.66 186 SER A CA 1
ATOM 1513 C C . SER A 1 186 ? -2.197 14.468 -16.063 1.00 53.66 186 SER A C 1
ATOM 1515 O O . SER A 1 186 ? -1.772 14.662 -14.922 1.00 53.66 186 SER A O 1
ATOM 1517 N N . ASP A 1 187 ? -2.471 15.456 -16.914 1.00 43.41 187 ASP A N 1
ATOM 1518 C CA . ASP A 1 187 ? -2.142 16.853 -16.666 1.00 43.41 187 ASP A CA 1
ATOM 1519 C C . ASP A 1 187 ? -3.030 17.450 -15.565 1.00 43.41 187 ASP A C 1
ATOM 1521 O O . ASP A 1 187 ? -4.120 17.975 -15.805 1.00 43.41 187 ASP A O 1
ATOM 1525 N N . ARG A 1 188 ? -2.538 17.389 -14.319 1.00 43.03 188 ARG A N 1
ATOM 1526 C CA . ARG A 1 188 ? -3.186 17.971 -13.130 1.00 43.03 188 ARG A CA 1
ATOM 1527 C C . ARG A 1 188 ? -3.284 19.509 -13.169 1.00 43.03 188 ARG A C 1
ATOM 1529 O O . ARG A 1 188 ? -3.619 20.106 -12.150 1.00 43.03 188 ARG A O 1
ATOM 1536 N N . ARG A 1 189 ? -2.990 20.166 -14.298 1.00 37.97 189 ARG A N 1
ATOM 1537 C CA . ARG A 1 189 ? -3.146 21.618 -14.501 1.00 37.97 189 ARG A CA 1
ATOM 1538 C C . ARG A 1 189 ? -4.317 22.008 -15.410 1.00 37.97 189 ARG A C 1
ATOM 1540 O O . ARG A 1 189 ? -4.611 23.193 -15.510 1.00 37.97 189 ARG A O 1
ATOM 1547 N N . ALA A 1 190 ? -5.032 21.055 -16.012 1.00 38.16 190 ALA A N 1
ATOM 1548 C CA . ALA A 1 190 ? -6.147 21.353 -16.922 1.00 38.16 190 ALA A CA 1
ATOM 1549 C C . ALA A 1 190 ? -7.461 21.801 -16.233 1.00 38.16 190 ALA A C 1
ATOM 1551 O O . ALA A 1 190 ? -8.413 22.167 -16.919 1.00 38.16 190 ALA A O 1
ATOM 1552 N N . ILE A 1 191 ? -7.530 21.817 -14.894 1.00 44.03 191 ILE A N 1
ATOM 1553 C CA . ILE A 1 191 ? -8.669 22.364 -14.132 1.00 44.03 191 ILE A CA 1
ATOM 1554 C C . ILE A 1 191 ? -8.230 23.666 -13.459 1.00 44.03 191 ILE A C 1
ATOM 1556 O O . ILE A 1 191 ? -7.876 23.689 -12.282 1.00 44.03 191 ILE A O 1
ATOM 1560 N N . GLY A 1 192 ? -8.230 24.760 -14.224 1.00 44.59 192 GLY A N 1
ATOM 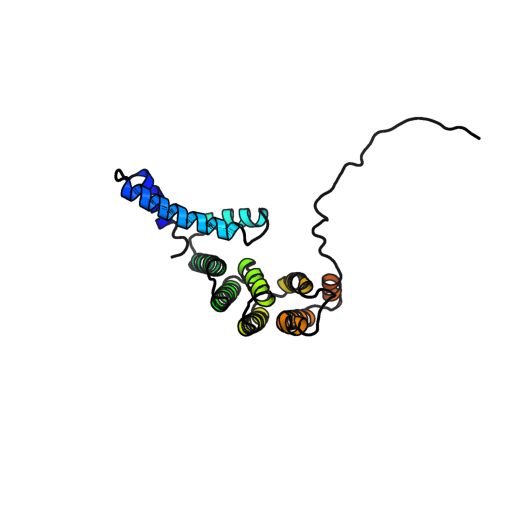1561 C CA . GLY A 1 192 ? -7.932 26.076 -13.661 1.00 44.59 192 GLY A CA 1
ATOM 1562 C C . GLY A 1 192 ? -7.348 27.095 -14.626 1.00 44.59 192 GLY A C 1
ATOM 1563 O O . GLY A 1 192 ? -6.255 27.569 -14.364 1.00 44.59 192 GLY A O 1
ATOM 1564 N N . HIS A 1 193 ? -8.080 27.455 -15.689 1.00 36.69 193 HIS A N 1
ATOM 1565 C CA . HIS A 1 193 ? -8.191 28.832 -16.213 1.00 36.69 193 HIS A CA 1
ATOM 1566 C C . HIS A 1 193 ? -9.126 28.872 -17.430 1.00 36.69 193 HIS A C 1
ATOM 1568 O O . HIS A 1 193 ? -8.695 28.990 -18.573 1.00 36.69 193 HIS A O 1
ATOM 1574 N N . ASN A 1 194 ? -10.435 28.848 -17.169 1.00 38.16 194 ASN A N 1
ATOM 1575 C CA . ASN A 1 194 ? -11.380 29.454 -18.100 1.00 38.16 194 ASN A CA 1
ATOM 1576 C C . ASN A 1 194 ? -11.385 30.958 -17.786 1.00 38.16 194 ASN A C 1
ATOM 1578 O O . ASN A 1 194 ? -11.926 31.368 -16.759 1.00 38.16 194 ASN A O 1
ATOM 1582 N N . LYS A 1 195 ? -10.712 31.765 -18.613 1.00 38.47 195 LYS A N 1
ATOM 1583 C CA . LYS A 1 195 ? -10.822 33.229 -18.583 1.00 38.47 195 LYS A CA 1
ATOM 1584 C C . LYS A 1 195 ? -11.380 33.714 -19.910 1.00 38.47 195 LYS A C 1
ATOM 1586 O O . LYS A 1 195 ? -10.692 33.676 -20.924 1.00 38.47 195 LYS A O 1
ATOM 1591 N N . ASP A 1 196 ? -12.630 34.151 -19.838 1.00 42.56 196 ASP A N 1
ATOM 1592 C CA . ASP A 1 196 ? -13.285 35.165 -20.659 1.00 42.56 196 ASP A CA 1
ATOM 1593 C C . ASP A 1 196 ? -12.620 35.517 -21.997 1.00 42.56 196 ASP A C 1
ATOM 1595 O O . ASP A 1 196 ? -11.757 36.392 -22.085 1.00 42.56 196 ASP A O 1
ATOM 1599 N N . GLN A 1 197 ? -13.155 34.942 -23.072 1.00 42.44 197 GLN A N 1
ATOM 1600 C CA . GLN A 1 197 ? -13.212 35.632 -24.357 1.00 42.44 197 GLN A CA 1
ATOM 1601 C C . GLN A 1 197 ? -14.657 35.682 -24.848 1.00 42.44 197 GLN A C 1
ATOM 1603 O O . GLN A 1 197 ? -15.124 34.798 -25.561 1.00 42.44 197 GLN A O 1
ATOM 1608 N N . SER A 1 198 ? -15.366 36.748 -24.466 1.00 37.56 198 SER A N 1
ATOM 1609 C CA . SER A 1 198 ? -16.583 37.169 -25.160 1.00 37.56 198 SER A CA 1
ATOM 1610 C C . SER A 1 198 ? -16.793 38.688 -25.088 1.00 37.56 198 SER A C 1
ATOM 1612 O O . SER A 1 198 ? -17.174 39.240 -24.060 1.00 37.56 198 SER A O 1
ATOM 1614 N N . SER A 1 199 ? -16.576 39.329 -26.241 1.00 37.94 199 SER A N 1
ATOM 1615 C CA . SER A 1 199 ? -17.291 40.521 -26.733 1.00 37.94 199 SER A CA 1
ATOM 1616 C C . SER A 1 199 ? -17.152 41.891 -26.035 1.00 37.94 199 SER A C 1
ATOM 1618 O O . SER A 1 199 ? -17.875 42.200 -25.089 1.00 37.94 199 SER A O 1
ATOM 1620 N N . ARG A 1 200 ? -16.421 42.808 -26.697 1.00 33.09 200 ARG A N 1
ATOM 1621 C CA . ARG A 1 200 ? -16.926 44.062 -27.340 1.00 33.09 200 ARG A CA 1
ATOM 1622 C C . ARG A 1 200 ? -15.743 44.793 -28.020 1.00 33.09 200 ARG A C 1
ATOM 1624 O O . ARG A 1 200 ? -14.729 44.969 -27.366 1.00 33.09 200 ARG A O 1
ATOM 1631 N N . VAL A 1 201 ? -15.688 45.019 -29.343 1.00 39.69 201 VAL A N 1
ATOM 1632 C CA . VAL A 1 201 ? -16.529 45.804 -30.296 1.00 39.69 201 VAL A CA 1
ATOM 1633 C C . VAL A 1 201 ? -15.997 47.237 -30.505 1.00 39.69 201 VAL A C 1
ATOM 1635 O O . VAL A 1 201 ? -16.063 48.039 -29.581 1.00 39.69 201 VAL A O 1
ATOM 1638 N N . GLY A 1 202 ? -15.576 47.530 -31.750 1.00 34.91 202 GLY A N 1
ATOM 1639 C CA . GLY A 1 202 ? -15.244 48.856 -32.322 1.00 34.91 202 GLY A CA 1
ATOM 1640 C C . GLY A 1 202 ? -13.970 49.540 -31.798 1.00 34.91 202 GLY A C 1
ATOM 1641 O O . GLY A 1 202 ? -13.483 49.152 -30.744 1.00 34.91 202 GLY A O 1
ATOM 1642 N N . ASN A 1 203 ? -13.343 50.558 -32.412 1.00 36.56 203 ASN A N 1
ATOM 1643 C CA . ASN A 1 203 ? -13.390 51.274 -33.718 1.00 36.56 203 ASN A CA 1
ATOM 1644 C C . ASN A 1 203 ? -12.034 52.074 -33.793 1.00 36.56 203 ASN A C 1
ATOM 1646 O O . ASN A 1 203 ? -11.415 52.254 -32.746 1.00 36.56 203 ASN A O 1
ATOM 1650 N N . ASP A 1 204 ? -11.461 52.606 -34.887 1.00 38.25 204 ASP A N 1
ATOM 1651 C CA . ASP A 1 204 ? -11.805 52.694 -36.320 1.00 38.25 204 ASP A CA 1
ATOM 1652 C C . ASP A 1 204 ? -10.544 52.973 -37.195 1.00 38.25 204 ASP A C 1
ATOM 1654 O O . ASP A 1 204 ? -9.642 53.681 -36.759 1.00 38.25 204 ASP A O 1
ATOM 1658 N N . ASN A 1 205 ? -10.584 52.523 -38.460 1.00 39.88 205 ASN A N 1
ATOM 1659 C CA . ASN A 1 205 ? -9.911 53.030 -39.684 1.00 39.88 205 ASN A CA 1
ATOM 1660 C C . ASN A 1 205 ? -8.360 53.141 -39.878 1.00 39.88 205 ASN A C 1
ATOM 1662 O O . ASN A 1 205 ? -7.591 53.195 -38.922 1.00 39.88 205 ASN A O 1
ATOM 1666 N N . PRO A 1 206 ? -7.891 53.183 -41.158 1.00 69.38 206 PRO A N 1
ATOM 1667 C CA . PRO A 1 206 ? -6.472 53.182 -41.556 1.00 69.38 206 PRO A CA 1
ATOM 1668 C C . PRO A 1 206 ? -5.988 54.489 -42.229 1.00 69.38 206 PRO A C 1
ATOM 1670 O O . PRO A 1 206 ? -6.805 55.272 -42.704 1.00 69.38 206 PRO A O 1
ATOM 1673 N N . THR A 1 207 ? -4.666 54.623 -42.427 1.00 41.75 207 THR A N 1
ATOM 1674 C CA . THR A 1 207 ? -4.053 55.203 -43.651 1.00 41.75 207 THR A CA 1
ATOM 1675 C C . THR A 1 207 ? -2.552 54.883 -43.739 1.00 41.75 207 THR A C 1
ATOM 1677 O O . THR A 1 207 ? -1.883 54.852 -42.712 1.00 41.75 207 THR A O 1
ATOM 1680 N N . ASN A 1 208 ? -2.091 54.622 -44.970 1.00 43.34 208 ASN A N 1
ATOM 1681 C CA . ASN A 1 208 ? -0.899 55.123 -45.694 1.00 43.34 208 ASN A CA 1
ATOM 1682 C C . ASN A 1 208 ? 0.156 55.933 -44.892 1.00 43.34 208 ASN A C 1
ATOM 1684 O O . ASN A 1 208 ? -0.213 56.725 -44.029 1.00 43.34 208 ASN A O 1
ATOM 1688 N N . GLU A 1 209 ? 1.460 55.870 -45.187 1.00 40.00 209 GLU A N 1
ATOM 1689 C CA . GLU A 1 209 ? 2.179 55.477 -46.428 1.00 40.00 209 GLU A CA 1
ATOM 1690 C C . GLU A 1 209 ? 3.279 54.419 -46.204 1.00 40.00 209 GLU A C 1
ATOM 1692 O O . GLU A 1 209 ? 3.843 54.372 -45.087 1.00 40.00 209 GLU A O 1
#

Organism: NCBI:txid1479485

pLDDT: mean 75.52, std 20.66, range [31.62, 98.19]

Foldseek 3Di:
DQDDVCLLVVLVCCLVPDPDVVSNVVSVVVNVVNVVLVVLVVPPDDDDVVVVVVVVVVPPDPDDPLVVLLRVLLSQLSPDPPLQSNLVSLLVNCVSPPPDPSSVVSLLCQLQPPPDPVSVQVSLVSCLVRPDLVCLLVLLLSLLVLDDPPDDPVSCVSNVSSVVNLVSSPVSDDPVSSVCSNPDDPPPPPPDDPDDDDDDDDDDDDDDD

Radius of gyration: 24.84 Å; chains: 1; bounding box: 49×67×86 Å